Protein AF-A0A4C1ZS77-F1 (afdb_monomer_lite)

Structure (mmCIF, N/CA/C/O backbone):
data_AF-A0A4C1ZS77-F1
#
_entry.id   AF-A0A4C1ZS77-F1
#
loop_
_atom_site.group_PDB
_atom_site.id
_atom_site.type_symbol
_atom_site.label_atom_id
_atom_site.label_alt_id
_atom_site.label_comp_id
_atom_site.label_asym_id
_atom_site.label_entity_id
_atom_site.label_seq_id
_atom_site.pdbx_PDB_ins_code
_atom_site.Cartn_x
_atom_site.Cartn_y
_atom_site.Cartn_z
_atom_site.occupancy
_atom_site.B_iso_or_equiv
_atom_site.auth_seq_id
_atom_site.auth_comp_id
_atom_site.auth_asym_id
_atom_site.auth_atom_id
_atom_site.pdbx_PDB_model_num
ATOM 1 N N . MET A 1 1 ? 61.553 1.610 11.642 1.00 47.56 1 MET A N 1
ATOM 2 C CA . MET A 1 1 ? 60.294 1.201 10.977 1.00 47.56 1 MET A CA 1
ATOM 3 C C . MET A 1 1 ? 59.277 2.327 11.126 1.00 47.56 1 MET A C 1
ATOM 5 O O . MET A 1 1 ? 58.682 2.466 12.184 1.00 47.56 1 MET A O 1
ATOM 9 N N . SER A 1 2 ? 59.139 3.196 10.122 1.00 46.84 2 SER A N 1
ATOM 10 C CA . SER A 1 2 ? 58.203 4.326 10.168 1.00 46.84 2 SER A CA 1
ATOM 11 C C . SER A 1 2 ? 56.782 3.850 9.847 1.00 46.84 2 SER A C 1
ATOM 13 O O . SER A 1 2 ? 56.468 3.426 8.735 1.00 46.84 2 SER A O 1
ATOM 15 N N . GLY A 1 3 ? 55.917 3.878 10.862 1.00 48.28 3 GLY A N 1
ATOM 16 C CA . GLY A 1 3 ? 54.510 3.507 10.760 1.00 48.28 3 GLY A CA 1
ATOM 17 C C . GLY A 1 3 ? 53.743 4.475 9.864 1.00 48.28 3 GLY A C 1
ATOM 18 O O . GLY A 1 3 ? 53.365 5.569 10.276 1.00 48.28 3 GLY A O 1
ATOM 19 N N . ARG A 1 4 ? 53.479 4.058 8.625 1.00 53.50 4 ARG A N 1
ATOM 20 C CA . ARG A 1 4 ? 52.618 4.776 7.682 1.00 53.50 4 ARG A CA 1
ATOM 21 C C . ARG A 1 4 ? 51.152 4.545 8.059 1.00 53.50 4 ARG A C 1
ATOM 23 O O . ARG A 1 4 ? 50.487 3.666 7.517 1.00 53.50 4 ARG A O 1
ATOM 30 N N . GLY A 1 5 ? 50.652 5.336 9.006 1.00 51.44 5 GLY A N 1
ATOM 31 C CA . GLY A 1 5 ? 49.236 5.380 9.365 1.00 51.44 5 GLY A CA 1
ATOM 32 C C . GLY A 1 5 ? 48.389 5.857 8.184 1.00 51.44 5 GLY A C 1
ATOM 33 O O . GLY A 1 5 ? 48.319 7.048 7.889 1.00 51.44 5 GLY A O 1
ATOM 34 N N . LYS A 1 6 ? 47.732 4.925 7.483 1.00 53.56 6 LYS A N 1
ATOM 35 C CA . LYS A 1 6 ? 46.671 5.238 6.517 1.00 53.56 6 LYS A CA 1
ATOM 36 C C . LYS A 1 6 ? 45.476 5.808 7.286 1.00 53.56 6 LYS A C 1
ATOM 38 O O . LYS A 1 6 ? 44.656 5.058 7.808 1.00 53.56 6 LYS A O 1
ATOM 43 N N . GLY A 1 7 ? 45.360 7.134 7.320 1.00 50.94 7 GLY A N 1
ATOM 44 C CA . GLY A 1 7 ? 44.132 7.829 7.699 1.00 50.94 7 GLY A CA 1
ATOM 45 C C . GLY A 1 7 ? 43.007 7.446 6.739 1.00 50.94 7 GLY A C 1
ATOM 46 O O . GLY A 1 7 ? 42.882 7.993 5.643 1.00 50.94 7 GLY A O 1
ATOM 47 N N . GLY A 1 8 ? 42.208 6.450 7.118 1.00 55.12 8 GLY A N 1
ATOM 48 C CA . GLY A 1 8 ? 41.017 6.068 6.377 1.00 55.12 8 GLY A CA 1
ATOM 49 C C . GLY A 1 8 ? 40.005 7.205 6.441 1.00 55.12 8 GLY A C 1
ATOM 50 O O . GLY A 1 8 ? 39.385 7.412 7.480 1.00 55.12 8 GLY A O 1
ATOM 51 N N . LYS A 1 9 ? 39.817 7.937 5.333 1.00 57.03 9 LYS A N 1
ATOM 52 C CA . LYS A 1 9 ? 38.664 8.834 5.164 1.00 57.03 9 LYS A CA 1
ATOM 53 C C . LYS A 1 9 ? 37.409 8.064 5.574 1.00 57.03 9 LYS A C 1
ATOM 55 O O . LYS A 1 9 ? 37.082 7.051 4.948 1.00 57.03 9 LYS A O 1
ATOM 60 N N . VAL A 1 10 ? 36.716 8.537 6.610 1.00 59.62 10 VAL A N 1
ATOM 61 C CA . VAL A 1 10 ? 35.421 7.999 7.031 1.00 59.62 10 VAL A CA 1
ATOM 62 C C . VAL A 1 10 ? 34.466 8.190 5.855 1.00 59.62 10 VAL A C 1
ATOM 64 O O . VAL A 1 10 ? 33.955 9.283 5.622 1.00 59.62 10 VAL A O 1
ATOM 67 N N . LYS A 1 11 ? 34.281 7.144 5.040 1.00 62.16 11 LYS A N 1
ATOM 68 C CA . LYS A 1 11 ? 33.314 7.161 3.941 1.00 62.16 11 LYS A CA 1
ATOM 69 C C . LYS A 1 11 ? 31.944 7.422 4.564 1.00 62.16 11 LYS A C 1
ATOM 71 O O . LYS A 1 11 ? 31.445 6.590 5.322 1.00 62.16 11 LYS A O 1
ATOM 76 N N . GLY A 1 12 ? 31.357 8.581 4.265 1.00 66.12 12 GLY A N 1
ATOM 77 C CA . GLY A 1 12 ? 30.004 8.916 4.701 1.00 66.12 12 GLY A CA 1
ATOM 78 C C . GLY A 1 12 ? 29.042 7.778 4.355 1.00 66.12 12 GLY A C 1
ATOM 79 O O . GLY A 1 12 ? 29.133 7.188 3.274 1.00 66.12 12 GLY A O 1
ATOM 80 N N . LYS A 1 13 ? 28.149 7.423 5.288 1.00 73.38 13 LYS A N 1
ATOM 81 C CA . LYS A 1 13 ? 27.220 6.296 5.115 1.00 73.38 13 LYS A CA 1
ATOM 82 C C . LYS A 1 13 ? 26.439 6.468 3.809 1.00 73.38 13 LYS A C 1
ATOM 84 O O . LYS A 1 13 ? 25.766 7.479 3.607 1.00 73.38 13 LYS A O 1
ATOM 89 N N . ALA A 1 14 ? 26.520 5.474 2.926 1.00 81.88 14 ALA A N 1
ATOM 90 C CA . ALA A 1 14 ? 25.811 5.501 1.655 1.00 81.88 14 ALA A CA 1
ATOM 91 C C . ALA A 1 14 ? 24.297 5.625 1.899 1.00 81.88 14 ALA A C 1
ATOM 93 O O . ALA A 1 14 ? 23.692 4.789 2.573 1.00 81.88 14 ALA A O 1
ATOM 94 N N . LYS A 1 15 ? 23.673 6.673 1.344 1.00 86.69 15 LYS A N 1
ATOM 95 C CA . LYS A 1 15 ? 22.221 6.881 1.455 1.00 86.69 15 LYS A CA 1
ATOM 96 C C . LYS A 1 15 ? 21.479 5.727 0.781 1.00 86.69 15 LYS A C 1
ATOM 98 O O . LYS A 1 15 ? 21.739 5.433 -0.391 1.00 86.69 15 LYS A O 1
ATOM 103 N N . SER A 1 16 ? 20.541 5.111 1.502 1.00 91.56 16 SER A N 1
ATOM 104 C CA . SER A 1 16 ? 19.725 4.006 0.986 1.00 91.56 16 SER A CA 1
ATOM 105 C C . SER A 1 16 ? 18.802 4.463 -0.154 1.00 91.56 16 SER A C 1
ATOM 107 O O . SER A 1 16 ? 18.463 5.643 -0.254 1.00 91.56 16 SER A O 1
ATOM 109 N N . ARG A 1 17 ? 18.354 3.525 -1.003 1.00 92.69 17 ARG A N 1
ATOM 110 C CA . ARG A 1 17 ? 17.405 3.825 -2.094 1.00 92.69 17 ARG A CA 1
ATOM 111 C C . ARG A 1 17 ? 16.079 4.395 -1.570 1.00 92.69 17 ARG A C 1
ATOM 113 O O . ARG A 1 17 ? 15.567 5.334 -2.163 1.00 92.69 17 ARG A O 1
ATOM 120 N N . SER A 1 18 ? 15.583 3.889 -0.438 1.00 94.62 18 SER A N 1
ATOM 121 C CA . SER A 1 18 ? 14.378 4.411 0.223 1.00 94.62 18 SER A CA 1
ATOM 122 C C . SER A 1 18 ? 14.567 5.852 0.693 1.00 94.62 18 SER A C 1
ATOM 124 O O . SER A 1 18 ? 13.757 6.711 0.370 1.00 94.62 18 SER A O 1
ATOM 126 N N . ASN A 1 19 ? 15.685 6.155 1.368 1.00 93.44 19 ASN A N 1
ATOM 127 C CA . ASN A 1 19 ? 15.978 7.519 1.826 1.00 93.44 19 ASN A CA 1
ATOM 128 C C . ASN A 1 19 ? 16.125 8.505 0.658 1.00 93.44 19 ASN A C 1
ATOM 130 O O . ASN A 1 19 ? 15.717 9.654 0.775 1.00 93.44 19 ASN A O 1
ATOM 134 N N . ARG A 1 20 ? 16.696 8.055 -0.466 1.00 92.69 20 ARG A N 1
ATOM 135 C CA . ARG A 1 20 ? 16.803 8.839 -1.704 1.00 92.69 20 ARG A CA 1
ATOM 136 C C . ARG A 1 20 ? 15.438 9.148 -2.322 1.00 92.69 20 ARG A C 1
ATOM 138 O O . ARG A 1 20 ? 15.212 10.276 -2.733 1.00 92.69 20 ARG A O 1
ATOM 145 N N . ALA A 1 21 ? 14.536 8.167 -2.343 1.00 93.88 21 ALA A N 1
ATOM 146 C CA . ALA A 1 21 ? 13.162 8.336 -2.816 1.00 93.88 21 ALA A CA 1
ATOM 147 C C . ALA A 1 21 ? 12.259 9.085 -1.814 1.00 93.88 21 ALA A C 1
ATOM 149 O O . ALA A 1 21 ? 11.186 9.542 -2.183 1.00 93.88 21 ALA A O 1
ATOM 150 N N . GLY A 1 22 ? 12.687 9.238 -0.556 1.00 94.25 22 GLY A N 1
ATOM 151 C CA . GLY A 1 22 ? 11.875 9.833 0.507 1.00 94.25 22 GLY A CA 1
ATOM 152 C C . GLY A 1 22 ? 10.779 8.915 1.049 1.00 94.25 22 GLY A C 1
ATOM 153 O O . GLY A 1 22 ? 9.819 9.423 1.607 1.00 94.25 22 GLY A O 1
ATOM 154 N N . LEU A 1 23 ? 10.934 7.600 0.889 1.00 96.19 23 LEU A N 1
ATOM 155 C CA . LEU A 1 23 ? 9.962 6.591 1.312 1.00 96.19 23 LEU A CA 1
ATOM 156 C C . LEU A 1 23 ? 10.384 5.949 2.635 1.00 96.19 23 LEU A C 1
ATOM 158 O O . LEU A 1 23 ? 11.575 5.683 2.854 1.00 96.19 23 LEU A O 1
ATOM 162 N N . GLN A 1 24 ? 9.414 5.633 3.492 1.00 95.88 24 GLN A N 1
ATOM 163 C CA . GLN A 1 24 ? 9.634 4.781 4.660 1.00 95.88 24 GLN A CA 1
ATOM 164 C C . GLN A 1 24 ? 9.798 3.316 4.253 1.00 95.88 24 GLN A C 1
ATOM 166 O O . GLN A 1 24 ? 10.619 2.597 4.833 1.00 95.88 24 GLN A O 1
ATOM 171 N N . PHE A 1 25 ? 9.049 2.862 3.249 1.00 96.00 25 PHE A N 1
ATOM 172 C CA . PHE A 1 25 ? 9.035 1.477 2.803 1.00 96.00 25 PHE A CA 1
ATOM 173 C C . PHE A 1 25 ? 10.376 1.039 2.179 1.00 96.00 25 PHE A C 1
ATOM 175 O O . PHE A 1 25 ? 11.111 1.826 1.568 1.00 96.00 25 PHE A O 1
ATOM 182 N N . PRO A 1 26 ? 10.753 -0.248 2.320 1.00 96.00 26 PRO A N 1
ATOM 183 C CA . PRO A 1 26 ? 12.076 -0.730 1.936 1.00 96.00 26 PRO A CA 1
ATOM 184 C C . PRO A 1 26 ? 12.182 -1.061 0.437 1.00 96.00 26 PRO A C 1
ATOM 186 O O . PRO A 1 26 ? 12.061 -2.221 0.039 1.00 96.00 26 PRO A O 1
ATOM 189 N N . VAL A 1 27 ? 12.547 -0.076 -0.389 1.00 96.25 27 VAL A N 1
ATOM 190 C CA . VAL A 1 27 ? 12.778 -0.221 -1.842 1.00 96.25 27 VAL A CA 1
ATOM 191 C C . VAL A 1 27 ? 13.766 -1.350 -2.152 1.00 96.25 27 VAL A C 1
ATOM 193 O O . VAL A 1 27 ? 13.547 -2.166 -3.043 1.00 96.25 27 VAL A O 1
ATOM 196 N N . GLY A 1 28 ? 14.866 -1.442 -1.395 1.00 94.38 28 GLY A N 1
ATOM 197 C CA . GLY A 1 28 ? 15.879 -2.483 -1.605 1.00 94.38 28 GLY A CA 1
ATOM 198 C C . GLY A 1 28 ? 15.357 -3.902 -1.352 1.00 94.38 28 GLY A C 1
ATOM 199 O O . GLY A 1 28 ? 15.737 -4.834 -2.060 1.00 94.38 28 GLY A O 1
ATOM 200 N N . ARG A 1 29 ? 14.452 -4.065 -0.377 1.00 94.19 29 ARG A N 1
ATOM 201 C CA . ARG A 1 29 ? 13.805 -5.353 -0.096 1.00 94.19 29 ARG A CA 1
ATOM 202 C C . ARG A 1 29 ? 12.829 -5.710 -1.207 1.00 94.19 29 ARG A C 1
ATOM 204 O O . ARG A 1 29 ? 12.890 -6.824 -1.707 1.00 94.19 29 ARG A O 1
ATOM 211 N N . ILE A 1 30 ? 11.994 -4.758 -1.616 1.00 95.44 30 ILE A N 1
ATOM 212 C CA . ILE A 1 30 ? 11.009 -4.934 -2.690 1.00 95.44 30 ILE A CA 1
ATOM 213 C C . ILE A 1 30 ? 11.703 -5.341 -3.993 1.00 95.44 30 ILE A C 1
ATOM 215 O O . ILE A 1 30 ? 11.322 -6.324 -4.614 1.00 95.44 30 ILE A O 1
ATOM 219 N N . HIS A 1 31 ? 12.813 -4.691 -4.341 1.00 95.75 31 HIS A N 1
ATOM 220 C CA . HIS A 1 31 ? 13.628 -5.081 -5.491 1.00 95.75 31 HIS A CA 1
ATOM 221 C C . HIS A 1 31 ? 14.136 -6.532 -5.415 1.00 95.75 31 HIS A C 1
ATOM 223 O O . HIS A 1 31 ? 14.142 -7.252 -6.411 1.00 95.75 31 HIS A O 1
ATOM 229 N N . ARG A 1 32 ? 14.557 -6.991 -4.229 1.00 94.38 32 ARG A N 1
ATOM 230 C CA . ARG A 1 32 ? 14.961 -8.390 -4.031 1.00 94.38 32 ARG A CA 1
ATOM 231 C C . ARG A 1 32 ? 13.773 -9.346 -4.132 1.00 94.38 32 ARG A C 1
ATOM 233 O O . ARG A 1 32 ? 13.948 -10.430 -4.674 1.00 94.38 32 ARG A O 1
ATOM 240 N N . LEU A 1 33 ? 12.600 -8.963 -3.628 1.00 93.94 33 LEU A N 1
ATOM 241 C CA . LEU A 1 33 ? 11.382 -9.769 -3.734 1.00 93.94 33 LEU A CA 1
ATOM 242 C C . LEU A 1 33 ? 10.927 -9.915 -5.186 1.00 93.94 33 LEU A C 1
ATOM 244 O O . LEU A 1 33 ? 10.599 -11.025 -5.581 1.00 93.94 33 LEU A O 1
ATOM 248 N N . LEU A 1 34 ? 11.013 -8.854 -5.994 1.00 94.50 34 LEU A N 1
ATOM 249 C CA . LEU A 1 34 ? 10.712 -8.919 -7.428 1.00 94.50 34 LEU A CA 1
ATOM 250 C C . LEU A 1 34 ? 11.611 -9.926 -8.162 1.00 94.50 34 LEU A C 1
ATOM 252 O O . LEU A 1 34 ? 11.133 -10.709 -8.975 1.00 94.50 34 LEU A O 1
ATOM 256 N N . ARG A 1 35 ? 12.906 -9.965 -7.826 1.00 93.81 35 ARG A N 1
ATOM 257 C CA . ARG A 1 35 ? 13.830 -10.951 -8.410 1.00 93.81 35 ARG A CA 1
ATOM 258 C C . ARG A 1 35 ? 13.621 -12.360 -7.873 1.00 93.81 35 ARG A C 1
ATOM 260 O O . ARG A 1 35 ? 13.669 -13.319 -8.627 1.00 93.81 35 ARG A O 1
ATOM 267 N N . LYS A 1 36 ? 13.379 -12.496 -6.567 1.00 92.94 36 LYS A N 1
ATOM 268 C CA . LYS A 1 36 ? 13.151 -13.800 -5.933 1.00 92.94 36 LYS A CA 1
ATOM 269 C C . LYS A 1 36 ? 11.840 -14.443 -6.394 1.00 92.94 36 LYS A C 1
ATOM 271 O O . LYS A 1 36 ? 11.781 -15.660 -6.493 1.00 92.94 36 LYS A O 1
ATOM 276 N N . GLY A 1 37 ? 10.808 -13.639 -6.632 1.00 90.50 37 GLY A N 1
ATOM 277 C CA . GLY A 1 37 ? 9.506 -14.101 -7.110 1.00 90.50 37 GLY A CA 1
ATOM 278 C C . GLY A 1 37 ? 9.446 -14.367 -8.612 1.00 90.50 37 GLY A C 1
ATOM 279 O O . GLY A 1 37 ? 8.372 -14.674 -9.102 1.00 90.50 37 GLY A O 1
ATOM 280 N N . ASN A 1 38 ? 10.570 -14.244 -9.331 1.00 92.56 38 ASN A N 1
ATOM 281 C CA . ASN A 1 38 ? 10.669 -14.489 -10.771 1.00 92.56 38 ASN A CA 1
ATOM 282 C C . ASN A 1 38 ? 9.606 -13.750 -11.608 1.00 92.56 38 ASN A C 1
ATOM 284 O O . ASN A 1 38 ? 9.102 -14.276 -12.593 1.00 92.56 38 ASN A O 1
ATOM 288 N N . TYR A 1 39 ? 9.259 -12.522 -11.208 1.00 93.31 39 TYR A N 1
ATOM 289 C CA . TYR A 1 39 ? 8.249 -11.726 -11.911 1.00 93.31 39 TYR A CA 1
ATOM 290 C C . TYR A 1 39 ? 8.755 -11.225 -13.273 1.00 93.31 39 TYR A C 1
ATOM 292 O O . TYR A 1 39 ? 7.962 -10.986 -14.175 1.00 93.31 39 TYR A O 1
ATOM 300 N N . ALA A 1 40 ? 10.068 -11.052 -13.434 1.00 91.56 40 ALA A N 1
ATOM 301 C CA . ALA A 1 40 ? 10.703 -10.789 -14.721 1.00 91.56 40 ALA A CA 1
ATOM 302 C C . ALA A 1 40 ? 12.189 -11.142 -14.686 1.00 91.56 40 ALA A C 1
ATOM 304 O O . ALA A 1 40 ? 12.808 -11.166 -13.620 1.00 91.56 40 ALA A O 1
ATOM 305 N N . GLU A 1 41 ? 12.764 -11.334 -15.873 1.00 91.94 41 GLU A N 1
ATOM 306 C CA . GLU A 1 41 ? 14.195 -11.583 -16.064 1.00 91.94 41 GLU A CA 1
ATOM 307 C C . GLU A 1 41 ? 15.030 -10.394 -15.560 1.00 91.94 41 GLU A C 1
ATOM 309 O O . GLU A 1 41 ? 16.048 -10.552 -14.881 1.00 91.94 41 GLU A O 1
ATOM 314 N N . ARG A 1 42 ? 14.568 -9.173 -15.851 1.00 94.62 42 ARG A N 1
ATOM 315 C CA . ARG A 1 42 ? 15.221 -7.924 -15.457 1.00 94.62 42 ARG A CA 1
ATOM 316 C C . ARG A 1 42 ? 14.246 -6.996 -14.740 1.00 94.62 42 ARG A C 1
ATOM 318 O O . ARG A 1 42 ? 13.060 -6.924 -15.046 1.00 94.62 42 ARG A O 1
ATOM 325 N N . VAL A 1 43 ? 14.770 -6.233 -13.783 1.00 95.94 43 VAL A N 1
ATOM 326 C CA . VAL A 1 43 ? 13.993 -5.255 -13.009 1.00 95.94 43 VAL A CA 1
ATOM 327 C C . VAL A 1 43 ? 14.662 -3.893 -13.140 1.00 95.94 43 VAL A C 1
ATOM 329 O O . VAL A 1 43 ? 15.808 -3.715 -12.725 1.00 95.94 43 VAL A O 1
ATOM 332 N N . GLY A 1 44 ? 13.951 -2.928 -13.722 1.00 94.88 44 GLY A N 1
ATOM 333 C CA . GLY A 1 44 ? 14.412 -1.549 -13.847 1.00 94.88 44 GLY A CA 1
ATOM 334 C C . GLY A 1 44 ? 14.523 -0.858 -12.485 1.00 94.88 44 GLY A C 1
ATOM 335 O O . GLY A 1 44 ? 13.791 -1.176 -11.549 1.00 94.88 44 GLY A O 1
ATOM 336 N N . ALA A 1 45 ? 15.417 0.126 -12.357 1.00 92.38 45 ALA A N 1
ATOM 337 C CA . ALA A 1 45 ? 15.678 0.795 -11.077 1.00 92.38 45 ALA A CA 1
ATOM 338 C C . ALA A 1 45 ? 14.462 1.564 -10.516 1.00 92.38 45 ALA A C 1
ATOM 340 O O . ALA A 1 45 ? 14.311 1.650 -9.297 1.00 92.38 45 ALA A O 1
ATOM 341 N N . GLY A 1 46 ? 13.593 2.083 -11.392 1.00 94.75 46 GLY A N 1
ATOM 342 C CA . GLY A 1 46 ? 12.373 2.805 -11.014 1.00 94.75 46 GLY A CA 1
ATOM 343 C C . GLY A 1 46 ? 11.216 1.904 -10.568 1.00 94.75 46 GLY A C 1
ATOM 344 O O . GLY A 1 46 ? 10.431 2.313 -9.719 1.00 94.75 46 GLY A O 1
ATOM 345 N N . ALA A 1 47 ? 11.135 0.662 -11.058 1.00 96.56 47 ALA A N 1
ATOM 346 C CA . ALA A 1 47 ? 10.055 -0.273 -10.725 1.00 96.56 47 ALA A CA 1
ATOM 347 C C . ALA A 1 47 ? 9.894 -0.538 -9.209 1.00 96.56 47 ALA A C 1
ATOM 349 O O . ALA A 1 47 ? 8.795 -0.348 -8.688 1.00 96.56 47 ALA A O 1
ATOM 350 N N . PRO A 1 48 ? 10.950 -0.903 -8.448 1.00 97.31 48 PRO A N 1
ATOM 351 C CA . PRO A 1 48 ? 10.817 -1.135 -7.010 1.00 97.31 48 PRO A CA 1
ATOM 352 C C . PRO A 1 48 ? 10.570 0.149 -6.210 1.00 97.31 48 PRO A C 1
ATOM 354 O O . PRO A 1 48 ? 10.069 0.065 -5.094 1.00 97.31 48 PRO A O 1
ATOM 357 N N . VAL A 1 49 ? 10.955 1.319 -6.736 1.00 97.50 49 VAL A N 1
ATOM 358 C CA . VAL A 1 49 ? 10.683 2.618 -6.099 1.00 97.50 49 VAL A CA 1
ATOM 359 C C . VAL A 1 49 ? 9.200 2.940 -6.220 1.00 97.50 49 VAL A C 1
ATOM 361 O O . VAL A 1 49 ? 8.564 3.246 -5.217 1.00 97.50 49 VAL A O 1
ATOM 364 N N . TYR A 1 50 ? 8.651 2.794 -7.426 1.00 97.94 50 TYR A N 1
ATOM 365 C CA . TYR A 1 50 ? 7.235 3.016 -7.697 1.00 97.94 50 TYR A CA 1
ATOM 366 C C . TYR A 1 50 ? 6.358 2.071 -6.871 1.00 97.94 50 TYR A C 1
ATOM 368 O O . TYR A 1 50 ? 5.439 2.509 -6.186 1.00 97.94 50 TYR A O 1
ATOM 376 N N . LEU A 1 51 ? 6.696 0.778 -6.857 1.00 97.31 51 LEU A N 1
ATOM 377 C CA . LEU A 1 51 ? 5.953 -0.224 -6.095 1.00 97.31 51 LEU A CA 1
ATOM 378 C C . LEU A 1 51 ? 5.991 0.054 -4.584 1.00 97.31 51 LEU A C 1
ATOM 380 O O . LEU A 1 51 ? 4.975 -0.068 -3.908 1.00 97.31 51 LEU A O 1
ATOM 384 N N . ALA A 1 52 ? 7.142 0.483 -4.055 1.00 97.62 52 ALA A N 1
ATOM 385 C CA . ALA A 1 52 ? 7.261 0.871 -2.651 1.00 97.62 52 ALA A CA 1
ATOM 386 C C . ALA A 1 52 ? 6.381 2.073 -2.295 1.00 97.62 52 ALA A C 1
ATOM 388 O O . ALA A 1 52 ? 5.764 2.058 -1.235 1.00 97.62 52 ALA A O 1
ATOM 389 N N . ALA A 1 53 ? 6.320 3.079 -3.170 1.00 97.88 53 ALA A N 1
ATOM 390 C CA . ALA A 1 53 ? 5.499 4.266 -2.961 1.00 97.88 53 ALA A CA 1
ATOM 391 C C . ALA A 1 53 ? 4.006 3.920 -2.920 1.00 97.88 53 ALA A C 1
ATOM 393 O O . ALA A 1 53 ? 3.309 4.334 -2.002 1.00 97.88 53 ALA A O 1
ATOM 394 N N . VAL A 1 54 ? 3.533 3.088 -3.852 1.00 97.69 54 VAL A N 1
ATOM 395 C CA . VAL A 1 54 ? 2.127 2.654 -3.888 1.00 97.69 54 VAL A CA 1
ATOM 396 C C . VAL A 1 54 ? 1.764 1.823 -2.656 1.00 97.69 54 VAL A C 1
ATOM 398 O O . VAL A 1 54 ? 0.721 2.043 -2.048 1.00 97.69 54 VAL A O 1
ATOM 401 N N . MET A 1 55 ? 2.635 0.896 -2.242 1.00 96.94 55 MET A N 1
ATOM 402 C CA . MET A 1 55 ? 2.419 0.104 -1.024 1.00 96.94 55 MET A CA 1
ATOM 403 C C . MET A 1 55 ? 2.404 0.973 0.243 1.00 96.94 55 MET A C 1
ATOM 405 O O . MET A 1 55 ? 1.643 0.685 1.164 1.00 96.94 55 MET A O 1
ATOM 409 N N . GLU A 1 56 ? 3.248 2.007 0.306 1.00 97.31 56 GLU A N 1
ATOM 410 C CA . GLU A 1 56 ? 3.287 2.966 1.415 1.00 97.31 56 GLU A CA 1
ATOM 411 C C . GLU A 1 56 ? 2.018 3.816 1.464 1.00 97.31 56 GLU A C 1
ATOM 413 O O . GLU A 1 56 ? 1.416 3.918 2.530 1.00 97.31 56 GLU A O 1
ATOM 418 N N . TYR A 1 57 ? 1.582 4.336 0.313 1.00 97.44 57 TYR A N 1
ATOM 419 C CA . TYR A 1 57 ? 0.348 5.106 0.172 1.00 97.44 57 TYR A CA 1
ATOM 420 C C . TYR A 1 57 ? -0.878 4.299 0.621 1.00 97.44 57 TYR A C 1
ATOM 422 O O . TYR A 1 57 ? -1.580 4.707 1.539 1.00 97.44 57 TYR A O 1
ATOM 430 N N . LEU A 1 58 ? -1.081 3.101 0.065 1.00 96.62 58 LEU A N 1
ATOM 431 C CA . LEU A 1 58 ? -2.230 2.259 0.420 1.00 96.62 58 LEU A CA 1
ATOM 432 C C . LEU A 1 58 ? -2.210 1.833 1.893 1.00 96.62 58 LEU A C 1
ATOM 434 O O . LEU A 1 58 ? -3.255 1.717 2.531 1.00 96.62 58 LEU A O 1
ATOM 438 N N . ALA A 1 59 ? -1.024 1.587 2.458 1.00 96.88 59 ALA A N 1
ATOM 439 C CA . ALA A 1 59 ? -0.907 1.303 3.881 1.00 96.88 59 ALA A CA 1
ATOM 440 C C . ALA A 1 59 ? -1.247 2.532 4.738 1.00 96.88 59 ALA A C 1
ATOM 442 O O . ALA A 1 59 ? -1.875 2.363 5.781 1.00 96.88 59 ALA A O 1
ATOM 443 N N . ALA A 1 60 ? -0.835 3.733 4.323 1.00 97.12 60 ALA A N 1
ATOM 444 C CA . ALA A 1 60 ? -1.163 4.978 5.008 1.00 97.12 60 ALA A CA 1
ATOM 445 C C . ALA A 1 60 ? -2.676 5.228 5.006 1.00 97.12 60 ALA A C 1
ATOM 447 O O . ALA A 1 60 ? -3.228 5.427 6.081 1.00 97.12 60 ALA A O 1
ATOM 448 N N . GLU A 1 61 ? -3.337 5.082 3.856 1.00 96.50 61 GLU A N 1
ATOM 449 C CA . GLU A 1 61 ? -4.788 5.257 3.691 1.00 96.50 61 GLU A CA 1
ATOM 450 C C . GLU A 1 61 ? -5.585 4.363 4.660 1.00 96.50 61 GLU A C 1
ATOM 452 O O . GLU A 1 61 ? -6.391 4.821 5.470 1.00 96.50 61 GLU A O 1
ATOM 457 N N . VAL A 1 62 ? -5.275 3.060 4.684 1.00 96.81 62 VAL A N 1
ATOM 458 C CA . VAL A 1 62 ? -5.943 2.112 5.592 1.00 96.81 62 VAL A CA 1
ATOM 459 C C . VAL A 1 62 ? -5.669 2.450 7.064 1.00 96.81 62 VAL A C 1
ATOM 461 O O . VAL A 1 62 ? -6.555 2.308 7.911 1.00 96.81 62 VAL A O 1
ATOM 464 N N . LEU A 1 63 ? -4.445 2.870 7.405 1.00 97.44 63 LEU A N 1
ATOM 465 C CA . LEU A 1 63 ? -4.084 3.241 8.778 1.00 97.44 63 LEU A CA 1
ATOM 466 C C . LEU A 1 63 ? -4.722 4.560 9.217 1.00 97.44 63 LEU A C 1
ATOM 468 O O . LEU A 1 63 ? -5.028 4.702 10.401 1.00 97.44 63 LEU A O 1
ATOM 472 N N . GLU A 1 64 ? -4.920 5.497 8.296 1.00 96.75 64 GLU A N 1
ATOM 473 C CA . GLU A 1 64 ? -5.585 6.767 8.544 1.00 96.75 64 GLU A CA 1
ATOM 474 C C . GLU A 1 64 ? -7.037 6.525 8.953 1.00 96.75 64 GLU A C 1
ATOM 476 O O . GLU A 1 64 ? -7.417 6.856 10.083 1.00 96.75 64 GLU A O 1
ATOM 481 N N . LEU A 1 65 ? -7.792 5.825 8.101 1.00 96.88 65 LEU A N 1
ATOM 482 C CA . LEU A 1 65 ? -9.187 5.465 8.349 1.00 96.88 65 LEU A CA 1
ATOM 483 C C . LEU A 1 65 ? -9.340 4.602 9.609 1.00 96.88 65 LEU A C 1
ATOM 485 O O . LEU A 1 65 ? -10.223 4.832 10.438 1.00 96.88 65 LEU A O 1
ATOM 489 N N . ALA A 1 66 ? -8.454 3.623 9.814 1.00 97.06 66 ALA A N 1
ATOM 490 C CA . ALA A 1 66 ? -8.502 2.770 11.000 1.00 97.06 66 ALA A CA 1
ATOM 491 C C . ALA A 1 66 ? -8.105 3.505 12.289 1.00 97.06 66 ALA A C 1
ATOM 493 O O . ALA A 1 66 ? -8.576 3.141 13.371 1.00 97.06 66 ALA A O 1
ATOM 494 N N . GLY A 1 67 ? -7.238 4.515 12.197 1.00 96.88 67 GLY A N 1
ATOM 495 C CA . GLY A 1 67 ? -6.908 5.405 13.305 1.00 96.88 67 GLY A CA 1
ATOM 496 C C . GLY A 1 67 ? -8.084 6.304 13.673 1.00 96.88 67 GLY A C 1
ATOM 497 O O . GLY A 1 67 ? -8.405 6.414 14.856 1.00 96.88 67 GLY A O 1
ATOM 498 N N . ASN A 1 68 ? -8.799 6.841 12.679 1.00 95.50 68 ASN A N 1
ATOM 499 C CA . ASN A 1 68 ? -10.049 7.583 12.883 1.00 95.50 68 ASN A CA 1
ATOM 500 C C . ASN A 1 68 ? -11.088 6.703 13.587 1.00 95.50 68 ASN A C 1
ATOM 502 O O . ASN A 1 68 ? -11.497 7.015 14.703 1.00 95.50 68 ASN A O 1
ATOM 506 N N . ALA A 1 69 ? -11.344 5.504 13.055 1.00 95.31 69 ALA A N 1
ATOM 507 C CA . ALA A 1 69 ? -12.247 4.538 13.678 1.00 95.31 69 ALA A CA 1
ATOM 508 C C . ALA A 1 69 ? -11.815 4.129 15.102 1.00 95.31 69 ALA A C 1
ATOM 510 O O . ALA A 1 69 ? -12.653 3.778 15.936 1.00 95.31 69 ALA A O 1
ATOM 511 N N . ALA A 1 70 ? -10.514 4.136 15.417 1.00 96.12 70 ALA A N 1
ATOM 512 C CA . ALA A 1 70 ? -10.040 3.886 16.776 1.00 96.12 70 ALA A CA 1
ATOM 513 C C . ALA A 1 70 ? -10.379 5.043 17.725 1.00 96.12 70 ALA A C 1
ATOM 515 O O . ALA A 1 70 ? -10.853 4.792 18.838 1.00 96.12 70 ALA A O 1
ATOM 516 N N . ARG A 1 71 ? -10.170 6.285 17.274 1.00 94.44 71 ARG A N 1
ATOM 517 C CA . ARG A 1 71 ? -10.477 7.507 18.027 1.00 94.44 71 ARG A CA 1
ATOM 518 C C . ARG A 1 71 ? -11.974 7.662 18.271 1.00 94.44 71 ARG A C 1
ATOM 520 O O . ARG A 1 71 ? -12.353 7.927 19.409 1.00 94.44 71 ARG A O 1
ATOM 527 N N . ASP A 1 72 ? -12.806 7.366 17.276 1.00 93.75 72 ASP A N 1
ATOM 528 C CA . ASP A 1 72 ? -14.272 7.399 17.399 1.00 93.75 72 ASP A CA 1
ATOM 529 C C . ASP A 1 72 ? -14.765 6.411 18.466 1.00 93.75 72 ASP A C 1
ATOM 531 O O . ASP A 1 72 ? -15.643 6.702 19.276 1.00 93.75 72 ASP A O 1
ATOM 535 N N . ASN A 1 73 ? -14.106 5.252 18.550 1.00 92.44 73 ASN A N 1
ATOM 536 C CA . ASN A 1 73 ? -14.340 4.251 19.591 1.00 92.44 73 ASN A CA 1
ATOM 537 C C . ASN A 1 73 ? -13.649 4.571 20.932 1.00 92.44 73 ASN A C 1
ATOM 539 O O . ASN A 1 73 ? -13.604 3.704 21.810 1.00 92.44 73 ASN A O 1
ATOM 543 N N . LYS A 1 74 ? -13.087 5.777 21.094 1.00 95.12 74 LYS A N 1
ATOM 544 C CA . LYS A 1 74 ? -12.354 6.250 22.282 1.00 95.12 74 LYS A CA 1
ATOM 545 C C . LYS A 1 74 ? -11.200 5.323 22.686 1.00 95.12 74 LYS A C 1
ATOM 547 O O . LYS A 1 74 ? -10.931 5.109 23.868 1.00 95.12 74 LYS A O 1
ATOM 552 N N . LYS A 1 75 ? -10.515 4.731 21.702 1.00 94.44 75 LYS A N 1
ATOM 553 C CA . LYS A 1 75 ? -9.386 3.812 21.902 1.00 94.44 75 LYS A CA 1
ATOM 554 C C . LYS A 1 75 ? -8.104 4.394 21.324 1.00 94.44 75 LYS A C 1
ATOM 556 O O . LYS A 1 75 ? -8.047 4.789 20.170 1.00 94.44 75 LYS A O 1
ATOM 561 N N . THR A 1 76 ? -7.021 4.294 22.090 1.00 93.12 76 THR A N 1
ATOM 562 C CA . THR A 1 76 ? -5.667 4.702 21.669 1.00 93.12 76 THR A CA 1
ATOM 563 C C . THR A 1 76 ? -4.928 3.626 20.865 1.00 93.12 76 THR A C 1
ATOM 565 O O . THR A 1 76 ? -3.768 3.798 20.494 1.00 93.12 76 THR A O 1
ATOM 568 N N . ARG A 1 77 ? -5.561 2.470 20.612 1.00 96.62 77 ARG A N 1
ATOM 569 C CA . ARG A 1 77 ? -4.943 1.333 19.916 1.00 96.62 77 ARG A CA 1
ATOM 570 C C . ARG A 1 77 ? -5.833 0.770 18.814 1.00 96.62 77 ARG A C 1
ATOM 572 O O . ARG A 1 77 ? -6.960 0.348 19.070 1.00 96.62 77 ARG A O 1
ATOM 579 N N . ILE A 1 78 ? -5.268 0.645 17.615 1.00 97.25 78 ILE A N 1
ATOM 580 C CA . ILE A 1 78 ? -5.894 -0.000 16.460 1.00 97.25 78 ILE A CA 1
ATOM 581 C C . ILE A 1 78 ? -5.975 -1.515 16.689 1.00 97.25 78 ILE A C 1
ATOM 583 O O . ILE A 1 78 ? -4.971 -2.210 16.910 1.00 97.25 78 ILE A O 1
ATOM 587 N N . ILE A 1 79 ? -7.199 -2.033 16.618 1.00 96.44 79 ILE A N 1
ATOM 588 C CA . ILE A 1 79 ? -7.530 -3.461 16.682 1.00 96.44 79 ILE A CA 1
ATOM 589 C C . ILE A 1 79 ? -8.089 -3.930 15.330 1.00 96.44 79 ILE A C 1
ATOM 591 O O . ILE A 1 79 ? -8.534 -3.092 14.547 1.00 96.44 79 ILE A O 1
ATOM 595 N N . PRO A 1 80 ? -8.122 -5.249 15.052 1.00 97.00 80 PRO A N 1
ATOM 596 C CA . PRO A 1 80 ? -8.674 -5.779 13.801 1.00 97.00 80 PRO A CA 1
ATOM 597 C C . PRO A 1 80 ? -10.081 -5.268 13.466 1.00 97.00 80 PRO A C 1
ATOM 599 O O . PRO A 1 80 ? -10.387 -5.031 12.304 1.00 97.00 80 PRO A O 1
ATOM 602 N N . ARG A 1 81 ? -10.913 -5.016 14.486 1.00 95.56 81 ARG A N 1
ATOM 603 C CA . ARG A 1 81 ? -12.233 -4.404 14.307 1.00 95.56 81 ARG A CA 1
ATOM 604 C C . ARG A 1 81 ? -12.170 -3.039 13.620 1.00 95.56 81 ARG A C 1
ATOM 606 O O . ARG A 1 81 ? -12.966 -2.791 12.730 1.00 95.56 81 ARG A O 1
ATOM 613 N N . HIS A 1 82 ? -11.240 -2.170 14.010 1.00 96.50 82 HIS A N 1
ATOM 614 C CA . HIS A 1 82 ? -11.125 -0.838 13.408 1.00 96.50 82 HIS A CA 1
ATOM 615 C C . HIS A 1 82 ? -10.679 -0.929 11.943 1.00 96.50 82 HIS A C 1
ATOM 617 O O . HIS A 1 82 ? -11.196 -0.190 11.119 1.00 96.50 82 HIS A O 1
ATOM 623 N N . LEU A 1 83 ? -9.803 -1.887 11.608 1.00 96.25 83 LEU A N 1
ATOM 624 C CA . LEU A 1 83 ? -9.433 -2.174 10.215 1.00 96.25 83 LEU A CA 1
ATOM 625 C C . LEU A 1 83 ? -10.638 -2.654 9.394 1.00 96.25 83 LEU A C 1
ATOM 627 O O . LEU A 1 83 ? -10.829 -2.203 8.273 1.00 96.25 83 LEU A O 1
ATOM 631 N N . GLN A 1 84 ? -11.472 -3.535 9.957 1.00 94.81 84 GLN A N 1
ATOM 632 C CA . GLN A 1 84 ? -12.693 -3.992 9.288 1.00 94.81 84 GLN A CA 1
ATOM 633 C C . GLN A 1 84 ? -13.675 -2.847 9.040 1.00 94.81 84 GLN A C 1
ATOM 635 O O . GLN A 1 84 ? -14.211 -2.751 7.942 1.00 94.81 84 GLN A O 1
ATOM 640 N N . LEU A 1 85 ? -13.927 -2.011 10.052 1.00 94.50 85 LEU A N 1
ATOM 641 C CA . LEU A 1 85 ? -14.832 -0.869 9.917 1.00 94.50 85 LEU A CA 1
ATOM 642 C C . LEU A 1 85 ? -14.320 0.102 8.845 1.00 94.50 85 LEU A C 1
ATOM 644 O O . LEU A 1 85 ? -15.078 0.457 7.955 1.00 94.50 85 LEU A O 1
ATOM 648 N N . ALA A 1 86 ? -13.032 0.451 8.889 1.00 95.31 86 ALA A N 1
ATOM 649 C CA . ALA A 1 86 ? -12.401 1.341 7.919 1.00 95.31 86 ALA A CA 1
ATOM 650 C C . ALA A 1 86 ? -12.528 0.825 6.478 1.00 95.31 86 ALA A C 1
ATOM 652 O O . ALA A 1 86 ? -13.019 1.534 5.611 1.00 95.31 86 ALA A O 1
ATOM 653 N N . ILE A 1 87 ? -12.147 -0.433 6.235 1.00 94.69 87 ILE A N 1
ATOM 654 C CA . ILE A 1 87 ? -12.122 -1.005 4.881 1.00 94.69 87 ILE A CA 1
ATOM 655 C C . ILE A 1 87 ? -13.527 -1.204 4.313 1.00 94.69 87 ILE A C 1
ATOM 657 O O . ILE A 1 87 ? -13.715 -1.064 3.114 1.00 94.69 87 ILE A O 1
ATOM 661 N N . ARG A 1 88 ? -14.508 -1.589 5.139 1.00 94.19 88 ARG A N 1
ATOM 662 C CA . ARG A 1 88 ? -15.864 -1.887 4.650 1.00 94.19 88 ARG A CA 1
ATOM 663 C C . ARG A 1 88 ? -16.756 -0.654 4.530 1.00 94.19 88 ARG A C 1
ATOM 665 O O . ARG A 1 88 ? -17.718 -0.720 3.775 1.00 94.19 88 ARG A O 1
ATOM 672 N N . ASN A 1 89 ? -16.460 0.415 5.269 1.00 93.44 89 ASN A N 1
ATOM 673 C CA . ASN A 1 89 ? -17.167 1.690 5.137 1.00 93.44 89 ASN A CA 1
ATOM 674 C C . ASN A 1 89 ? -16.645 2.527 3.963 1.00 93.44 89 ASN A C 1
ATOM 676 O O . ASN A 1 89 ? -17.380 3.372 3.467 1.00 93.44 89 ASN A O 1
ATOM 680 N N . ASP A 1 90 ? -15.405 2.304 3.528 1.00 95.06 90 ASP A N 1
ATOM 681 C CA . ASP A 1 90 ? -14.839 2.969 2.360 1.00 95.06 90 ASP A CA 1
ATOM 682 C C . ASP A 1 90 ? -15.180 2.211 1.068 1.00 95.06 90 ASP A C 1
ATOM 684 O O . ASP A 1 90 ? -14.930 1.008 0.946 1.00 95.06 90 ASP A O 1
ATOM 688 N N . GLU A 1 91 ? -15.768 2.900 0.091 1.00 92.94 91 GLU A N 1
ATOM 689 C CA . GLU A 1 91 ? -16.235 2.261 -1.141 1.00 92.94 91 GLU A CA 1
ATOM 690 C C . GLU A 1 91 ? -15.091 1.720 -2.004 1.00 92.94 91 GLU A C 1
ATOM 692 O O . GLU A 1 91 ? -15.220 0.651 -2.610 1.00 92.94 91 GLU A O 1
ATOM 697 N N . GLU A 1 92 ? -13.976 2.446 -2.083 1.00 93.62 92 GLU A N 1
ATOM 698 C CA . GLU A 1 92 ? -12.859 2.122 -2.970 1.00 93.62 92 GLU A CA 1
ATOM 699 C C . GLU A 1 92 ? -12.039 0.950 -2.407 1.00 93.62 92 GLU A C 1
ATOM 701 O O . GLU A 1 92 ? -11.745 -0.018 -3.120 1.00 93.62 92 GLU A O 1
ATOM 706 N N . LEU A 1 93 ? -11.761 0.964 -1.102 1.00 93.00 93 LEU A N 1
ATOM 707 C CA . LEU A 1 93 ? -11.103 -0.124 -0.382 1.00 93.00 93 LEU A CA 1
ATOM 708 C C . LEU A 1 93 ? -11.987 -1.370 -0.292 1.00 93.00 93 LEU A C 1
ATOM 710 O O . LEU A 1 93 ? -11.470 -2.482 -0.429 1.00 93.00 93 LEU A O 1
ATOM 714 N N . ASN A 1 94 ? -13.305 -1.226 -0.115 1.00 93.69 94 ASN A N 1
ATOM 715 C CA . ASN A 1 94 ? -14.213 -2.374 -0.112 1.00 93.69 94 ASN A CA 1
ATOM 716 C C . ASN A 1 94 ? -14.283 -3.042 -1.494 1.00 93.69 94 ASN A C 1
ATOM 718 O O . ASN A 1 94 ? -14.319 -4.270 -1.566 1.00 93.69 94 ASN A O 1
ATOM 722 N N . LYS A 1 95 ? -14.236 -2.271 -2.591 1.00 93.25 95 LYS A N 1
ATOM 723 C CA . LYS A 1 95 ? -14.137 -2.820 -3.958 1.00 93.25 95 LYS A CA 1
ATOM 724 C C . LYS A 1 95 ? -12.819 -3.575 -4.155 1.00 93.25 95 LYS A C 1
ATOM 726 O O . LYS A 1 95 ? -12.837 -4.732 -4.579 1.00 93.25 95 LYS A O 1
ATOM 731 N N . LEU A 1 96 ? -11.695 -2.965 -3.769 1.00 91.38 96 LEU A N 1
ATOM 732 C CA . LEU A 1 96 ? -10.355 -3.560 -3.871 1.00 91.38 96 LEU A CA 1
ATOM 733 C C . LEU A 1 96 ? -10.207 -4.860 -3.051 1.00 91.38 96 LEU A C 1
ATOM 735 O O . LEU A 1 96 ? -9.487 -5.787 -3.441 1.00 91.38 96 LEU A O 1
ATOM 739 N N . LEU A 1 97 ? -10.889 -4.932 -1.905 1.00 91.62 97 LEU A N 1
ATOM 740 C CA . LEU A 1 97 ? -10.785 -6.015 -0.924 1.00 91.62 97 LEU A CA 1
ATOM 741 C C . LEU A 1 97 ? -12.076 -6.834 -0.777 1.00 91.62 97 LEU A C 1
ATOM 743 O O . LEU A 1 97 ? -12.272 -7.500 0.241 1.00 91.62 97 LEU A O 1
ATOM 747 N N . SER A 1 98 ? -12.934 -6.840 -1.798 1.00 88.75 98 SER A N 1
ATOM 748 C CA . SER A 1 98 ? -14.248 -7.500 -1.770 1.00 88.75 98 SER A CA 1
ATOM 749 C C . SER A 1 98 ? -14.174 -8.981 -1.363 1.00 88.75 98 SER A C 1
ATOM 751 O O . SER A 1 98 ? -14.934 -9.420 -0.498 1.00 88.75 98 SER A O 1
ATOM 753 N N . GLY A 1 99 ? -13.195 -9.722 -1.894 1.00 86.75 99 GLY A N 1
ATOM 754 C CA . GLY A 1 99 ? -12.937 -11.133 -1.571 1.00 86.75 99 GLY A CA 1
ATOM 755 C C . GLY A 1 99 ? -12.045 -11.389 -0.348 1.00 86.75 99 GLY A C 1
ATOM 756 O O . GLY A 1 99 ? -11.726 -12.540 -0.051 1.00 86.75 99 GLY A O 1
ATOM 757 N N . VAL A 1 100 ? -11.598 -10.352 0.367 1.00 90.75 100 VAL A N 1
ATOM 758 C CA . VAL A 1 100 ? -10.640 -10.505 1.473 1.00 90.75 100 VAL A CA 1
ATOM 759 C C . VAL A 1 100 ? -11.364 -10.659 2.811 1.00 90.75 100 VAL A C 1
ATOM 761 O O . VAL A 1 100 ? -12.182 -9.830 3.220 1.00 90.75 100 VAL A O 1
ATOM 764 N N . THR A 1 101 ? -11.012 -11.724 3.537 1.00 90.81 101 THR A N 1
ATOM 765 C CA . THR A 1 101 ? -11.514 -11.986 4.893 1.00 90.81 101 THR A CA 1
ATOM 766 C C . THR A 1 101 ? -10.536 -11.457 5.938 1.00 90.81 101 THR A C 1
ATOM 768 O O . THR A 1 101 ? -9.384 -11.886 6.004 1.00 90.81 101 THR A O 1
ATOM 771 N N . ILE A 1 102 ? -10.998 -10.551 6.803 1.00 91.56 102 ILE A N 1
ATOM 772 C CA . ILE A 1 102 ? -10.176 -9.981 7.876 1.00 91.56 102 ILE A CA 1
ATOM 773 C C . ILE A 1 102 ? -10.382 -10.781 9.161 1.00 91.56 102 ILE A C 1
ATOM 775 O O . ILE A 1 102 ? -11.443 -10.757 9.792 1.00 91.56 102 ILE A O 1
ATOM 779 N N . ALA A 1 103 ? -9.329 -11.471 9.591 1.00 89.75 103 ALA A N 1
ATOM 780 C CA . ALA A 1 103 ? -9.354 -12.245 10.824 1.00 89.75 103 ALA A CA 1
ATOM 781 C C . ALA A 1 103 ? -9.678 -11.355 12.039 1.00 89.75 103 ALA A C 1
ATOM 783 O O . ALA A 1 103 ? -9.029 -10.338 12.274 1.00 89.75 103 ALA A O 1
ATOM 784 N N . GLN A 1 104 ? -10.654 -11.767 12.854 1.00 89.94 104 GLN A N 1
ATOM 785 C CA . GLN A 1 104 ? -11.069 -11.063 14.082 1.00 89.94 104 GLN A CA 1
ATOM 786 C C . GLN A 1 104 ? -11.611 -9.634 13.857 1.00 89.94 104 GLN A C 1
ATOM 788 O O . GLN A 1 104 ? -11.691 -8.852 14.805 1.00 89.94 104 GLN A O 1
ATOM 793 N N . GLY A 1 105 ? -12.002 -9.291 12.624 1.00 88.56 105 GLY A N 1
ATOM 794 C CA . GLY A 1 105 ? -12.602 -7.999 12.279 1.00 88.56 105 GLY A CA 1
ATOM 795 C C . GLY A 1 105 ? -14.083 -7.857 12.658 1.00 88.56 105 GLY A C 1
ATOM 796 O O . GLY A 1 105 ? -14.570 -6.741 12.844 1.00 88.56 105 GLY A O 1
ATOM 797 N N . GLY A 1 106 ? -14.805 -8.970 12.817 1.00 91.06 106 GLY A N 1
ATOM 798 C CA . GLY A 1 106 ? -16.268 -8.973 12.959 1.00 91.06 106 GLY A CA 1
ATOM 799 C C . GLY A 1 106 ? -16.979 -8.505 11.679 1.00 91.06 106 GLY A C 1
ATOM 800 O O . GLY A 1 106 ? -16.361 -8.419 10.623 1.00 91.06 106 GLY A O 1
ATOM 801 N N . VAL A 1 107 ? -18.267 -8.164 11.773 1.00 89.25 107 VAL A N 1
ATOM 802 C CA . VAL A 1 107 ? -19.099 -7.697 10.637 1.00 89.25 107 VAL A CA 1
ATOM 803 C C . VAL A 1 107 ? -19.590 -6.269 10.848 1.00 89.25 107 VAL A C 1
ATOM 805 O O . VAL A 1 107 ? -19.695 -5.845 11.999 1.00 89.25 107 VAL A O 1
ATOM 808 N N . LEU A 1 108 ? -19.853 -5.502 9.789 1.00 87.19 108 LEU A N 1
ATOM 809 C CA . LEU A 1 108 ? -20.420 -4.159 9.953 1.00 87.19 108 LEU A CA 1
ATOM 810 C C . LEU A 1 108 ? -21.756 -4.229 10.713 1.00 87.19 108 LEU A C 1
ATOM 812 O O . LEU A 1 108 ? -22.515 -5.177 10.497 1.00 87.19 108 LEU A O 1
ATOM 816 N N . PRO A 1 109 ? -22.045 -3.274 11.614 1.00 85.25 109 PRO A N 1
ATOM 817 C CA . PRO A 1 109 ? -23.364 -3.182 12.222 1.00 85.25 109 PRO A CA 1
ATOM 818 C C . PRO A 1 109 ? -24.404 -2.937 11.124 1.00 85.25 109 PRO A C 1
ATOM 820 O O . PRO A 1 109 ? -24.384 -1.897 10.477 1.00 85.25 109 PRO A O 1
ATOM 823 N N . ASN A 1 110 ? -25.288 -3.904 10.903 1.00 87.12 110 ASN A N 1
ATOM 824 C CA . ASN A 1 110 ? -26.436 -3.769 10.020 1.00 87.12 110 ASN A CA 1
ATOM 825 C C . ASN A 1 110 ? -27.588 -4.578 10.618 1.00 87.12 110 ASN A C 1
ATOM 827 O O . ASN A 1 110 ? -27.414 -5.758 10.925 1.00 87.12 110 ASN A O 1
ATOM 831 N N . ILE A 1 111 ? -28.743 -3.946 10.809 1.00 86.31 111 ILE A N 1
ATOM 832 C CA . ILE A 1 111 ? -29.952 -4.605 11.306 1.00 86.31 111 ILE A CA 1
ATOM 833 C C . ILE A 1 111 ? -30.968 -4.551 10.174 1.00 86.31 111 ILE A C 1
ATOM 835 O O . ILE A 1 111 ? -31.372 -3.470 9.756 1.00 86.31 111 ILE A O 1
ATOM 839 N N . GLN A 1 112 ? -31.373 -5.720 9.674 1.00 85.56 112 GLN A N 1
ATOM 840 C CA . GLN A 1 112 ? -32.431 -5.805 8.672 1.00 85.56 112 GLN A CA 1
ATOM 841 C C . GLN A 1 112 ? -33.719 -5.212 9.246 1.00 85.56 112 GLN A C 1
ATOM 843 O O . GLN A 1 112 ? -34.084 -5.529 10.378 1.00 85.56 112 GLN A O 1
ATOM 848 N N . ALA A 1 113 ? -34.430 -4.397 8.465 1.00 84.38 113 ALA A N 1
ATOM 849 C CA . ALA A 1 113 ? -35.647 -3.718 8.920 1.00 84.38 113 ALA A CA 1
ATOM 850 C C . ALA A 1 113 ? -36.722 -4.691 9.443 1.00 84.38 113 ALA A C 1
ATOM 852 O O . ALA A 1 113 ? -37.511 -4.335 10.309 1.00 84.38 113 ALA A O 1
ATOM 853 N N . VAL A 1 114 ? -36.700 -5.942 8.973 1.00 87.75 114 VAL A N 1
ATOM 854 C CA . VAL A 1 114 ? -37.573 -7.037 9.426 1.00 87.75 114 VAL A CA 1
ATOM 855 C C . VAL A 1 114 ? -37.343 -7.409 10.897 1.00 87.75 114 VAL A C 1
ATOM 857 O O . VAL A 1 114 ? -38.275 -7.821 11.579 1.00 87.75 114 VAL A O 1
ATOM 860 N N . LEU A 1 115 ? -36.107 -7.268 11.385 1.00 84.81 115 LEU A N 1
ATOM 861 C CA . LEU A 1 115 ? -35.725 -7.556 12.770 1.00 84.81 115 LEU A CA 1
ATOM 862 C C . LEU A 1 115 ? -35.949 -6.362 13.699 1.00 84.81 115 LEU A C 1
ATOM 864 O O . LEU A 1 115 ? -35.855 -6.512 14.918 1.00 84.81 115 LEU A O 1
ATOM 868 N N . LEU A 1 116 ? -36.214 -5.176 13.143 1.00 84.75 116 LEU A N 1
ATOM 869 C CA . LEU A 1 116 ? -36.625 -4.046 13.957 1.00 84.75 116 LEU A CA 1
ATOM 870 C C . LEU A 1 116 ? -38.045 -4.323 14.462 1.00 84.75 116 LEU A C 1
ATOM 872 O O . LEU A 1 116 ? -38.907 -4.723 13.676 1.00 84.75 116 LEU A O 1
ATOM 876 N N . PRO A 1 117 ? -38.315 -4.120 15.761 1.00 83.44 117 PRO A N 1
ATOM 877 C CA . PRO A 1 117 ? -39.664 -4.265 16.278 1.00 83.44 117 PRO A CA 1
ATOM 878 C C . PRO A 1 117 ? -40.594 -3.342 15.484 1.00 83.44 117 PRO A C 1
ATOM 880 O O . PRO A 1 117 ? -40.348 -2.136 15.381 1.00 83.44 117 PRO A O 1
ATOM 883 N N . LYS A 1 118 ? -41.654 -3.914 14.897 1.00 74.12 118 LYS A N 1
ATOM 884 C CA . LYS A 1 118 ? -42.729 -3.129 14.279 1.00 74.12 118 LYS A CA 1
ATOM 885 C C . LYS A 1 118 ? -43.241 -2.177 15.358 1.00 74.12 118 LYS A C 1
ATOM 887 O O . LYS A 1 118 ? -43.538 -2.629 16.460 1.00 74.12 118 LYS A O 1
ATOM 892 N N . LYS A 1 119 ? -43.267 -0.869 15.081 1.00 59.47 119 LYS A N 1
ATOM 893 C CA . LYS A 1 119 ? -43.738 0.148 16.033 1.00 59.47 119 LYS A CA 1
ATOM 894 C C . LYS A 1 119 ? -45.178 -0.173 16.460 1.00 59.47 119 LYS A C 1
ATOM 896 O O . LYS A 1 119 ? -46.121 0.219 15.789 1.00 59.47 119 LYS A O 1
ATOM 901 N N . THR A 1 120 ? -45.330 -0.855 17.586 1.00 55.50 120 THR A N 1
ATOM 902 C CA . THR A 1 120 ? -46.506 -0.792 18.455 1.00 55.50 120 THR A CA 1
ATOM 903 C C . THR A 1 120 ? -46.094 -0.053 19.720 1.00 55.50 120 THR A C 1
ATOM 905 O O . THR A 1 120 ? -44.986 -0.233 20.230 1.00 55.50 120 THR A O 1
ATOM 908 N N . GLU A 1 121 ? -46.955 0.857 20.162 1.00 51.88 121 GLU A N 1
ATOM 909 C CA . GLU A 1 121 ? -46.672 1.835 21.205 1.00 51.88 121 GLU A CA 1
ATOM 910 C C . GLU A 1 121 ? -46.302 1.192 22.558 1.00 51.88 121 GLU A C 1
ATOM 912 O O . GLU A 1 121 ? -46.921 0.237 23.013 1.00 51.88 121 GLU A O 1
ATOM 917 N N . LYS A 1 122 ? -45.241 1.754 23.156 1.00 47.66 122 LYS A N 1
ATOM 918 C CA . LYS A 1 122 ? -44.725 1.696 24.541 1.00 47.66 122 LYS A CA 1
ATOM 919 C C . LYS A 1 122 ? -45.204 0.577 25.491 1.00 47.66 122 LYS A C 1
ATOM 921 O O . LYS A 1 122 ? -46.357 0.545 25.903 1.00 47.66 122 LYS A O 1
ATOM 926 N N . LYS A 1 123 ? -44.227 -0.063 26.152 1.00 38.50 123 LYS A N 1
ATOM 927 C CA . LYS A 1 123 ? -44.173 -0.090 27.630 1.00 38.50 123 LYS A CA 1
ATOM 928 C C . LYS A 1 123 ? -42.744 -0.238 28.158 1.00 38.50 123 LYS A C 1
ATOM 930 O O . LYS A 1 123 ? -41.901 -0.896 27.559 1.00 38.50 123 LYS A O 1
ATOM 935 N N . ALA A 1 124 ? -42.497 0.473 29.252 1.00 42.81 124 ALA A N 1
ATOM 936 C CA . ALA A 1 124 ? -41.218 0.646 29.919 1.00 42.81 124 ALA A CA 1
ATOM 937 C C . ALA A 1 124 ? -40.863 -0.509 30.875 1.00 42.81 124 ALA A C 1
ATOM 939 O O . ALA A 1 124 ? -41.734 -1.265 31.297 1.00 42.81 124 ALA A O 1
ATOM 940 N N . LEU A 1 125 ? -39.594 -0.465 31.305 1.00 46.41 125 LEU A N 1
ATOM 941 C CA . LEU A 1 125 ? -38.999 -1.047 32.515 1.00 46.41 125 LEU A CA 1
ATOM 942 C C . LEU A 1 125 ? -38.626 -2.543 32.471 1.00 46.41 125 LEU A C 1
ATOM 944 O O . LEU A 1 125 ? -39.476 -3.412 32.342 1.00 46.41 125 LEU A O 1
ATOM 948 N N . VAL A 1 126 ? -37.338 -2.845 32.679 1.00 40.16 126 VAL A N 1
ATOM 949 C CA . VAL A 1 126 ? -36.819 -3.338 33.972 1.00 40.16 126 VAL A CA 1
ATOM 950 C C . VAL A 1 126 ? -35.284 -3.366 33.925 1.00 40.16 126 VAL A C 1
ATOM 952 O O . VAL A 1 126 ? -34.651 -4.094 33.163 1.00 40.16 126 VAL A O 1
ATOM 955 N N . GLU A 1 127 ? -34.704 -2.546 34.797 1.00 43.88 127 GLU A N 1
ATOM 956 C CA . GLU A 1 127 ? -33.334 -2.603 35.300 1.00 43.88 127 GLU A CA 1
ATOM 957 C C . GLU A 1 127 ? -33.014 -4.007 35.847 1.00 43.88 127 GLU A C 1
ATOM 959 O O . GLU A 1 127 ? -33.683 -4.496 36.760 1.00 43.88 127 GLU A O 1
ATOM 964 N N . ARG A 1 128 ? -31.932 -4.635 35.373 1.00 42.59 128 ARG A N 1
ATOM 965 C CA . ARG A 1 128 ? -31.251 -5.700 36.122 1.00 42.59 128 ARG A CA 1
ATOM 966 C C . ARG A 1 128 ? -29.743 -5.487 36.118 1.00 42.59 128 ARG A C 1
ATOM 968 O O . ARG A 1 128 ? -29.012 -5.964 35.255 1.00 42.59 128 ARG A O 1
ATOM 975 N N . ARG A 1 129 ? -29.274 -4.850 37.191 1.00 43.16 129 ARG A N 1
ATOM 976 C CA . ARG A 1 129 ? -27.937 -5.059 37.754 1.00 43.16 129 ARG A CA 1
ATOM 977 C C . ARG A 1 129 ? -27.648 -6.558 37.887 1.00 43.16 129 ARG A C 1
ATOM 979 O O . ARG A 1 129 ? -28.415 -7.253 38.551 1.00 43.16 129 ARG A O 1
ATOM 986 N N . ARG A 1 130 ? -26.490 -7.022 37.394 1.00 40.09 130 ARG A N 1
ATOM 987 C CA . ARG A 1 130 ? -25.691 -8.089 38.036 1.00 40.09 130 ARG A CA 1
ATOM 988 C C . ARG A 1 130 ? -24.235 -8.127 37.533 1.00 40.09 130 ARG A C 1
ATOM 990 O O . ARG A 1 130 ? -23.938 -8.521 36.416 1.00 40.09 130 ARG A O 1
ATOM 997 N N . ARG A 1 131 ? -23.367 -7.664 38.439 1.00 36.28 131 ARG A N 1
ATOM 998 C CA . ARG A 1 131 ? -21.959 -7.994 38.740 1.00 36.28 131 ARG A CA 1
ATOM 999 C C . ARG A 1 131 ? -21.219 -8.993 37.822 1.00 36.28 131 ARG A C 1
ATOM 1001 O O . ARG A 1 131 ? -21.583 -10.158 37.738 1.00 36.28 131 ARG A O 1
ATOM 1008 N N . SER A 1 132 ? -20.051 -8.572 37.335 1.00 36.00 132 SER A N 1
ATOM 1009 C CA . SER A 1 132 ? -18.823 -9.393 37.245 1.00 36.00 132 SER A CA 1
ATOM 1010 C C . SER A 1 132 ? -18.222 -9.571 38.658 1.00 36.00 132 SER A C 1
ATOM 1012 O O . SER A 1 132 ? -18.360 -8.623 39.435 1.00 36.00 132 SER A O 1
ATOM 1014 N N . PRO A 1 133 ? -17.550 -10.689 39.031 1.00 46.22 133 PRO A N 1
ATOM 1015 C CA . PRO A 1 133 ? -16.392 -11.224 38.295 1.00 46.22 133 PRO A CA 1
ATOM 1016 C C . PRO A 1 133 ? -16.227 -12.762 38.295 1.00 46.22 133 PRO A C 1
ATOM 1018 O O . PRO A 1 133 ? -16.566 -13.436 39.259 1.00 46.22 133 PRO A O 1
ATOM 1021 N N . VAL A 1 134 ? -15.542 -13.308 37.282 1.00 40.09 134 VAL A N 1
ATOM 1022 C CA . VAL A 1 134 ? -14.760 -14.547 37.454 1.00 40.09 134 VAL A CA 1
ATOM 1023 C C . VAL A 1 134 ? -13.422 -14.406 36.725 1.00 40.09 134 VAL A C 1
ATOM 1025 O O . VAL A 1 134 ? -13.356 -14.319 35.500 1.00 40.09 134 VAL A O 1
ATOM 1028 N N . ARG A 1 135 ? -12.334 -14.390 37.505 1.00 43.97 135 ARG A N 1
ATOM 1029 C CA . ARG A 1 135 ? -10.979 -14.709 37.042 1.00 43.97 135 ARG A CA 1
ATOM 1030 C C . ARG A 1 135 ? -10.931 -16.207 36.750 1.00 43.97 135 ARG A C 1
ATOM 1032 O O . ARG A 1 135 ? -11.007 -16.992 37.687 1.00 43.97 135 ARG A O 1
ATOM 1039 N N . LEU A 1 136 ? -10.683 -16.602 35.504 1.00 36.16 136 LEU A N 1
ATOM 1040 C CA . LEU A 1 136 ? -10.049 -17.894 35.243 1.00 36.16 136 LEU A CA 1
ATOM 1041 C C . LEU A 1 136 ? -8.562 -17.677 34.960 1.00 36.16 136 LEU A C 1
ATOM 1043 O O . LEU A 1 136 ? -8.162 -17.215 33.892 1.00 36.16 136 LEU A O 1
ATOM 1047 N N . ARG A 1 137 ? -7.740 -18.049 35.947 1.00 36.88 137 ARG A N 1
ATOM 1048 C CA . ARG A 1 137 ? -6.361 -18.480 35.717 1.00 36.88 137 ARG A CA 1
ATOM 1049 C C . ARG A 1 137 ? -6.419 -19.729 34.840 1.00 36.88 137 ARG A C 1
ATOM 1051 O O . ARG A 1 137 ? -7.065 -20.704 35.209 1.00 36.88 137 ARG A O 1
ATOM 1058 N N . ARG A 1 138 ? -5.694 -19.729 33.726 1.00 36.25 138 ARG A N 1
ATOM 1059 C CA . ARG A 1 138 ? -5.238 -20.970 33.102 1.00 36.25 138 ARG A CA 1
ATOM 1060 C C . ARG A 1 138 ? -3.723 -20.931 33.026 1.00 36.25 138 ARG A C 1
ATOM 1062 O O . ARG A 1 138 ? -3.137 -20.074 32.372 1.00 36.25 138 ARG A O 1
ATOM 1069 N N . THR A 1 139 ? -3.134 -21.827 33.801 1.00 33.44 139 THR A N 1
ATOM 1070 C CA . THR A 1 139 ? -1.735 -22.223 33.777 1.00 33.44 139 THR A CA 1
ATOM 1071 C C . THR A 1 139 ? -1.410 -22.832 32.414 1.00 33.44 139 THR A C 1
ATOM 1073 O O . THR A 1 139 ? -2.178 -23.611 31.853 1.00 33.44 139 THR A O 1
ATOM 1076 N N . SER A 1 140 ? -0.276 -22.422 31.859 1.00 33.94 140 SER A N 1
ATOM 1077 C CA . SER A 1 140 ? 0.266 -22.926 30.601 1.00 33.94 140 SER A CA 1
ATOM 1078 C C . SER A 1 140 ? 0.802 -24.351 30.788 1.00 33.94 140 SER A C 1
ATOM 1080 O O . SER A 1 140 ? 1.617 -24.547 31.692 1.00 33.94 140 SER A O 1
ATOM 1082 N N . PRO A 1 141 ? 0.468 -25.332 29.931 1.00 40.72 141 PRO A N 1
ATOM 1083 C CA . PRO A 1 141 ? 1.268 -26.538 29.829 1.00 40.72 141 PRO A CA 1
ATOM 1084 C C . PRO A 1 141 ? 2.552 -26.220 29.058 1.00 40.72 141 PRO A C 1
ATOM 1086 O O . PRO A 1 141 ? 2.543 -25.810 27.895 1.00 40.72 141 PRO A O 1
ATOM 1089 N N . ASN A 1 142 ? 3.666 -26.384 29.760 1.00 43.88 142 ASN A N 1
ATOM 1090 C CA . ASN A 1 142 ? 5.015 -26.347 29.231 1.00 43.88 142 ASN A CA 1
ATOM 1091 C C . ASN A 1 142 ? 5.220 -27.601 28.365 1.00 43.88 142 ASN A C 1
ATOM 1093 O O . ASN A 1 142 ? 5.261 -28.712 28.883 1.00 43.88 142 ASN A O 1
ATOM 1097 N N . LEU A 1 143 ? 5.313 -27.431 27.047 1.00 41.44 143 LEU A N 1
ATOM 1098 C CA . LEU A 1 143 ? 5.749 -28.480 26.128 1.00 41.44 143 LEU A CA 1
ATOM 1099 C C . LEU A 1 143 ? 7.059 -28.027 25.490 1.00 41.44 143 LEU A C 1
ATOM 1101 O O . LEU A 1 143 ? 7.096 -27.203 24.572 1.00 41.44 143 LEU A O 1
ATOM 1105 N N . THR A 1 144 ? 8.147 -28.584 26.004 1.00 48.50 144 THR A N 1
ATOM 1106 C CA . THR A 1 144 ? 9.514 -28.464 25.505 1.00 48.50 144 THR A CA 1
ATOM 1107 C C . THR A 1 144 ? 9.643 -29.148 24.140 1.00 48.50 144 THR A C 1
ATOM 1109 O O . THR A 1 144 ? 10.189 -30.236 23.997 1.00 48.50 144 THR A O 1
ATOM 1112 N N . ARG A 1 145 ? 9.162 -28.499 23.074 1.00 44.62 145 ARG A N 1
ATOM 1113 C CA . ARG A 1 145 ? 9.496 -28.909 21.700 1.00 44.62 145 ARG A CA 1
ATOM 1114 C C . ARG A 1 145 ? 10.756 -28.182 21.248 1.00 44.62 145 ARG A C 1
ATOM 1116 O O . ARG A 1 145 ? 10.779 -26.955 21.142 1.00 44.62 145 ARG A O 1
ATOM 1123 N N . LYS A 1 146 ? 11.802 -28.971 20.968 1.00 45.69 146 LYS A N 1
ATOM 1124 C CA . LYS A 1 146 ? 13.059 -28.555 20.325 1.00 45.69 146 LYS A CA 1
ATOM 1125 C C . LYS A 1 146 ? 12.767 -27.537 19.215 1.00 45.69 146 LYS A C 1
ATOM 1127 O O . LYS A 1 146 ? 12.127 -27.856 18.211 1.00 45.69 146 LYS A O 1
ATOM 1132 N N . LYS A 1 147 ? 13.222 -26.296 19.415 1.00 45.16 147 LYS A N 1
ATOM 1133 C CA . LYS A 1 147 ? 13.051 -25.187 18.470 1.00 45.16 147 LYS A CA 1
ATOM 1134 C C . LYS A 1 147 ? 13.807 -25.503 17.178 1.00 45.16 147 LYS A C 1
ATOM 1136 O O . LYS A 1 147 ? 15.002 -25.240 17.075 1.00 45.16 147 LYS A O 1
ATOM 1141 N N . LYS A 1 148 ? 13.106 -25.999 16.153 1.00 49.56 148 LYS A N 1
ATOM 1142 C CA . LYS A 1 148 ? 13.566 -25.826 14.769 1.00 49.56 148 LYS A CA 1
ATOM 1143 C C . LYS A 1 148 ? 13.704 -24.320 14.537 1.00 49.56 148 LYS A C 1
ATOM 1145 O O . LYS A 1 148 ? 12.758 -23.568 14.769 1.00 49.56 148 LYS A O 1
ATOM 1150 N N . LYS A 1 149 ? 14.892 -23.873 14.124 1.00 45.34 149 LYS A N 1
ATOM 1151 C CA . LYS A 1 149 ? 15.202 -22.470 13.819 1.00 45.34 149 LYS A CA 1
ATOM 1152 C C . LYS A 1 149 ? 14.329 -22.017 12.646 1.00 45.34 149 LYS A C 1
ATOM 1154 O O . LYS A 1 149 ? 14.709 -22.154 11.487 1.00 45.34 149 LYS A O 1
ATOM 1159 N N . HIS A 1 150 ? 13.126 -21.526 12.938 1.00 56.00 150 HIS A N 1
ATOM 1160 C CA . HIS A 1 150 ? 12.233 -20.991 11.921 1.00 56.00 150 HIS A CA 1
ATOM 1161 C C . HIS A 1 150 ? 12.940 -19.792 11.279 1.00 56.00 150 HIS A C 1
ATOM 1163 O O . HIS A 1 150 ? 13.294 -18.834 11.972 1.00 56.00 150 HIS A O 1
ATOM 1169 N N . LYS A 1 151 ? 13.178 -19.832 9.960 1.00 55.12 151 LYS A N 1
ATOM 1170 C CA . LYS A 1 151 ? 13.659 -18.651 9.229 1.00 55.12 151 LYS A CA 1
ATOM 1171 C C . LYS A 1 151 ? 12.658 -17.528 9.492 1.00 55.12 151 LYS A C 1
ATOM 1173 O O . LYS A 1 151 ? 11.463 -17.698 9.253 1.00 55.12 151 LYS A O 1
ATOM 1178 N N . ARG A 1 152 ? 13.113 -16.413 10.063 1.00 56.75 152 ARG A N 1
ATOM 1179 C CA . ARG A 1 152 ? 12.253 -15.266 10.375 1.00 56.75 152 ARG A CA 1
ATOM 1180 C C . ARG A 1 152 ? 11.594 -14.814 9.069 1.00 56.75 152 ARG A C 1
ATOM 1182 O O . ARG A 1 152 ? 12.304 -14.379 8.166 1.00 56.75 152 ARG A O 1
ATOM 1189 N N . LYS A 1 153 ? 10.268 -14.969 8.949 1.00 64.94 153 LYS A N 1
ATOM 1190 C CA . LYS A 1 153 ? 9.526 -14.440 7.797 1.00 64.94 153 LYS A CA 1
ATOM 1191 C C . LYS A 1 153 ? 9.783 -12.933 7.747 1.00 64.94 153 LYS A C 1
ATOM 1193 O O . LYS A 1 153 ? 9.710 -12.258 8.778 1.00 64.94 153 LYS A O 1
ATOM 1198 N N . GLU A 1 154 ? 10.170 -12.429 6.581 1.00 74.44 154 GLU A N 1
ATOM 1199 C CA . GLU A 1 154 ? 10.406 -10.999 6.399 1.00 74.44 154 GLU A CA 1
ATOM 1200 C C . GLU A 1 154 ? 9.074 -10.269 6.595 1.00 74.44 154 GLU A C 1
ATOM 1202 O O . GLU A 1 154 ? 8.080 -10.611 5.964 1.00 74.44 154 GLU A O 1
ATOM 1207 N N . SER A 1 155 ? 9.038 -9.305 7.516 1.00 87.12 155 SER A N 1
ATOM 1208 C CA . SER A 1 155 ? 7.823 -8.556 7.844 1.00 87.12 155 SER A CA 1
ATOM 1209 C C . SER A 1 155 ? 8.017 -7.066 7.593 1.00 87.12 155 SER A C 1
ATOM 1211 O O . SER A 1 155 ? 9.113 -6.521 7.782 1.00 87.12 155 SER A O 1
ATOM 1213 N N . TYR A 1 156 ? 6.935 -6.407 7.189 1.00 93.12 156 TYR A N 1
ATOM 1214 C CA . TYR A 1 156 ? 6.843 -4.965 7.008 1.00 93.12 156 TYR A CA 1
ATOM 1215 C C . TYR A 1 156 ? 6.472 -4.209 8.291 1.00 93.12 156 TYR A C 1
ATOM 1217 O O . TYR A 1 156 ? 6.413 -2.986 8.265 1.00 93.12 156 TYR A O 1
ATOM 1225 N N . ALA A 1 157 ? 6.297 -4.900 9.425 1.00 92.31 157 ALA A N 1
ATOM 1226 C CA . ALA A 1 157 ? 5.759 -4.322 10.658 1.00 92.31 157 ALA A CA 1
ATOM 1227 C C . ALA A 1 157 ? 6.466 -3.039 11.132 1.00 92.31 157 ALA A C 1
ATOM 1229 O O . ALA A 1 157 ? 5.809 -2.094 11.553 1.00 92.31 157 ALA A O 1
ATOM 1230 N N . ILE A 1 158 ? 7.799 -2.978 11.029 1.00 94.00 158 ILE A N 1
ATOM 1231 C CA . ILE A 1 158 ? 8.572 -1.789 11.431 1.00 94.00 158 ILE A CA 1
ATOM 1232 C C . ILE A 1 158 ? 8.257 -0.590 10.525 1.00 94.00 158 ILE A C 1
ATOM 1234 O O . ILE A 1 158 ? 8.170 0.532 11.008 1.00 94.00 158 ILE A O 1
ATOM 1238 N N . TYR A 1 159 ? 8.088 -0.813 9.221 1.00 95.75 159 TYR A N 1
ATOM 1239 C CA . TYR A 1 159 ? 7.796 0.253 8.258 1.00 95.75 159 TYR A CA 1
ATOM 1240 C C . TYR A 1 159 ? 6.348 0.720 8.377 1.00 95.75 159 TYR A C 1
ATOM 1242 O O . TYR A 1 159 ? 6.107 1.917 8.430 1.00 95.75 159 TYR A O 1
ATOM 1250 N N . ILE A 1 160 ? 5.417 -0.223 8.544 1.00 96.06 160 ILE A N 1
ATOM 1251 C CA . ILE A 1 160 ? 4.003 0.063 8.822 1.00 96.06 160 ILE A CA 1
ATOM 1252 C C . ILE A 1 160 ? 3.881 0.902 10.099 1.00 96.06 160 ILE A C 1
ATOM 1254 O O . ILE A 1 160 ? 3.146 1.880 10.128 1.00 96.06 160 ILE A O 1
ATOM 1258 N N . TYR A 1 161 ? 4.647 0.576 11.144 1.00 95.88 161 TYR A N 1
ATOM 1259 C CA . TYR A 1 161 ? 4.658 1.370 12.372 1.00 95.88 161 TYR A CA 1
ATOM 1260 C C . TYR A 1 161 ? 5.213 2.788 12.164 1.00 95.88 161 TYR A C 1
ATOM 1262 O O . TYR A 1 161 ? 4.689 3.732 12.744 1.00 95.88 161 TYR A O 1
ATOM 1270 N N . LYS A 1 162 ? 6.246 2.963 11.328 1.00 96.25 162 LYS A N 1
ATOM 1271 C CA . LYS A 1 162 ? 6.768 4.299 10.993 1.00 96.25 162 LYS A CA 1
ATOM 1272 C C . LYS A 1 162 ? 5.737 5.147 10.255 1.00 96.25 162 LYS A C 1
ATOM 1274 O O . LYS A 1 162 ? 5.568 6.302 10.622 1.00 96.25 162 LYS A O 1
ATOM 1279 N N . VAL A 1 163 ? 5.038 4.560 9.284 1.00 96.56 163 VAL A N 1
ATOM 1280 C CA . VAL A 1 163 ? 3.945 5.230 8.563 1.00 96.56 163 VAL A CA 1
ATOM 1281 C C . VAL A 1 163 ? 2.810 5.582 9.519 1.00 96.56 163 VAL A C 1
ATOM 1283 O O . VAL A 1 163 ? 2.366 6.723 9.542 1.00 96.56 163 VAL A O 1
ATOM 1286 N N . LEU A 1 164 ? 2.422 4.656 10.406 1.00 96.75 164 LEU A N 1
ATOM 1287 C CA . LEU A 1 164 ? 1.413 4.923 11.433 1.00 96.75 164 LEU A CA 1
ATOM 1288 C C . LEU A 1 164 ? 1.772 6.142 12.293 1.00 96.75 164 LEU A C 1
ATOM 1290 O O . LEU A 1 164 ? 0.895 6.926 12.627 1.00 96.75 164 LEU A O 1
ATOM 1294 N N . LYS A 1 165 ? 3.049 6.325 12.642 1.00 95.94 165 LYS A N 1
ATOM 1295 C CA . LYS A 1 165 ? 3.487 7.479 13.438 1.00 95.94 165 LYS A CA 1
ATOM 1296 C C . LYS A 1 165 ? 3.533 8.797 12.673 1.00 95.94 165 LYS A C 1
ATOM 1298 O O . LYS A 1 165 ? 3.562 9.834 13.322 1.00 95.94 165 LYS A O 1
ATOM 1303 N N . GLN A 1 166 ? 3.51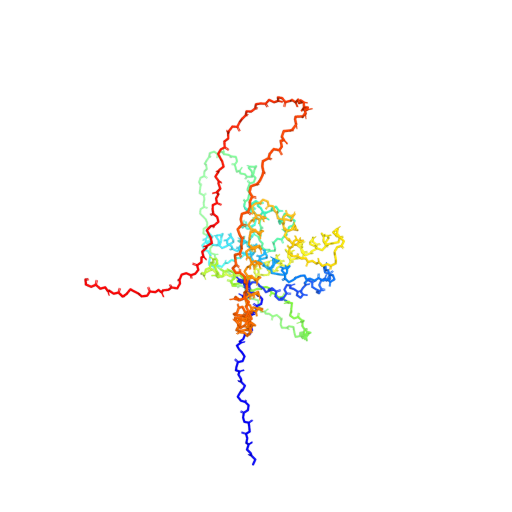7 8.766 11.343 1.00 94.38 166 GLN A N 1
ATOM 1304 C CA . GLN A 1 166 ? 3.352 9.972 10.531 1.00 94.38 166 GLN A CA 1
ATOM 1305 C C . GLN A 1 166 ? 1.888 10.424 10.503 1.00 94.38 166 GLN A C 1
ATOM 1307 O O . GLN A 1 166 ? 1.640 11.621 10.562 1.00 94.38 166 GLN A O 1
ATOM 1312 N N . VAL A 1 167 ? 0.938 9.480 10.459 1.00 94.69 167 VAL A N 1
ATOM 1313 C CA . VAL A 1 167 ? -0.505 9.789 10.404 1.00 94.69 167 VAL A CA 1
ATOM 1314 C C . VAL A 1 167 ? -1.128 10.008 11.788 1.00 94.69 167 VAL A C 1
ATOM 1316 O O . VAL A 1 167 ? -1.895 10.941 11.982 1.00 94.69 167 VAL A O 1
ATOM 1319 N N . HIS A 1 168 ? -0.776 9.178 12.776 1.00 94.75 168 HIS A N 1
ATOM 1320 C CA . HIS A 1 168 ? -1.354 9.187 14.123 1.00 94.75 168 HIS A CA 1
ATOM 1321 C C . HIS A 1 168 ? -0.254 9.009 15.189 1.00 94.75 168 HIS A C 1
ATOM 1323 O O . HIS A 1 168 ? 0.039 7.874 15.596 1.00 94.75 168 HIS A O 1
ATOM 1329 N N . PRO A 1 169 ? 0.360 10.099 15.687 1.00 93.56 169 PRO A N 1
ATOM 1330 C CA . PRO A 1 169 ? 1.494 10.021 16.614 1.00 93.56 169 PRO A CA 1
ATOM 1331 C C . PRO A 1 169 ? 1.141 9.337 17.944 1.00 93.56 169 PRO A C 1
ATOM 1333 O O . PRO A 1 169 ? 1.929 8.527 18.442 1.00 93.56 169 PRO A O 1
ATOM 1336 N N . ASP A 1 170 ? -0.070 9.545 18.462 1.00 92.56 170 ASP A N 1
ATOM 1337 C CA . ASP A 1 170 ? -0.494 9.035 19.778 1.00 92.56 170 ASP A CA 1
ATOM 1338 C C . ASP A 1 170 ? -1.151 7.650 19.726 1.00 92.56 170 ASP A C 1
ATOM 1340 O O . ASP A 1 170 ? -1.419 7.025 20.753 1.00 92.56 170 ASP A O 1
ATOM 1344 N N . THR A 1 171 ? -1.379 7.117 18.523 1.00 94.81 171 THR A N 1
ATOM 1345 C CA . THR A 1 171 ? -2.064 5.834 18.345 1.00 94.81 171 THR A CA 1
ATOM 1346 C C . THR A 1 171 ? -1.068 4.678 18.267 1.00 94.81 171 THR A C 1
ATOM 1348 O O . THR A 1 171 ? -0.020 4.746 17.616 1.00 94.81 171 THR A O 1
ATOM 1351 N N . GLY A 1 172 ? -1.378 3.580 18.954 1.00 95.50 172 GLY A N 1
ATOM 1352 C CA . GLY A 1 172 ? -0.675 2.303 18.839 1.00 95.50 172 GLY A CA 1
ATOM 1353 C C . GLY A 1 172 ? -1.415 1.312 17.940 1.00 95.50 172 GLY A C 1
ATOM 1354 O O . GLY A 1 172 ? -2.598 1.461 17.657 1.00 95.50 172 GLY A O 1
ATOM 1355 N N . ILE A 1 173 ? -0.755 0.224 17.548 1.00 96.81 173 ILE A N 1
ATOM 1356 C CA . ILE A 1 173 ? -1.370 -0.866 16.774 1.00 96.81 173 ILE A CA 1
ATOM 1357 C C . ILE A 1 173 ? -1.176 -2.200 17.493 1.00 96.81 173 ILE A C 1
ATOM 1359 O O . ILE A 1 173 ? -0.102 -2.498 18.013 1.00 96.81 173 ILE A O 1
ATOM 1363 N N . SER A 1 174 ? -2.238 -3.002 17.572 1.00 96.50 174 SER A N 1
ATOM 1364 C CA . SER A 1 174 ? -2.163 -4.349 18.150 1.00 96.50 174 SER A CA 1
ATOM 1365 C C . SER A 1 174 ? -1.380 -5.309 17.246 1.00 96.50 174 SER A C 1
ATOM 1367 O O . SER A 1 174 ? -1.381 -5.167 16.026 1.00 96.50 174 SER A O 1
ATOM 1369 N N . SER A 1 175 ? -0.757 -6.342 17.818 1.00 93.62 175 SER A N 1
ATOM 1370 C CA . SER A 1 175 ? -0.018 -7.358 17.047 1.00 93.62 175 SER A CA 1
ATOM 1371 C C . SER A 1 175 ? -0.896 -8.095 16.027 1.00 93.62 175 SER A C 1
ATOM 1373 O O . SER A 1 175 ? -0.448 -8.384 14.920 1.00 93.62 175 SER A O 1
ATOM 1375 N N . LYS A 1 176 ? -2.165 -8.338 16.373 1.00 94.81 176 LYS A N 1
ATOM 1376 C CA . LYS A 1 176 ? -3.175 -8.940 15.491 1.00 94.81 176 LYS A CA 1
ATOM 1377 C C . LYS A 1 176 ? -3.509 -8.031 14.304 1.00 94.81 176 LYS A C 1
ATOM 1379 O O . LYS A 1 176 ? -3.478 -8.479 13.161 1.00 94.81 176 LYS A O 1
ATOM 1384 N N . ALA A 1 177 ? -3.747 -6.743 14.559 1.00 95.94 177 ALA A N 1
ATOM 1385 C CA . ALA A 1 177 ? -3.931 -5.758 13.493 1.00 95.94 177 ALA A CA 1
ATOM 1386 C C . ALA A 1 177 ? -2.671 -5.642 12.620 1.00 95.94 177 ALA A C 1
ATOM 1388 O O . ALA A 1 177 ? -2.758 -5.623 11.397 1.00 95.94 177 ALA A O 1
ATOM 1389 N N . MET A 1 178 ? -1.487 -5.677 13.233 1.00 95.81 178 MET A N 1
ATOM 1390 C CA . MET A 1 178 ? -0.219 -5.643 12.510 1.00 95.81 178 MET A CA 1
ATOM 1391 C C . MET A 1 178 ? -0.036 -6.859 11.589 1.00 95.81 178 MET A C 1
ATOM 1393 O O . MET A 1 178 ? 0.460 -6.704 10.477 1.00 95.81 178 MET A O 1
ATOM 1397 N N . SER A 1 179 ? -0.452 -8.065 12.001 1.00 94.88 179 SER A N 1
ATOM 1398 C CA . SER A 1 179 ? -0.400 -9.240 11.117 1.00 94.88 179 SER A CA 1
ATOM 1399 C C . SER A 1 179 ? -1.320 -9.116 9.901 1.00 94.88 179 SER A C 1
ATOM 1401 O O . SER A 1 179 ? -0.942 -9.554 8.814 1.00 94.88 179 SER A O 1
ATOM 1403 N N . ILE A 1 180 ? -2.480 -8.474 10.063 1.00 95.12 180 ILE A N 1
ATOM 1404 C CA . ILE A 1 180 ? -3.414 -8.198 8.964 1.00 95.12 180 ILE A CA 1
ATOM 1405 C C . ILE A 1 180 ? -2.782 -7.193 8.005 1.00 95.12 180 ILE A C 1
ATOM 1407 O O . ILE A 1 180 ? -2.666 -7.490 6.823 1.00 95.12 180 ILE A O 1
ATOM 1411 N N . MET A 1 181 ? -2.263 -6.073 8.516 1.00 96.25 181 MET A N 1
ATOM 1412 C CA . MET A 1 181 ? -1.585 -5.062 7.694 1.00 96.25 181 MET A CA 1
ATOM 1413 C C . MET A 1 181 ? -0.367 -5.627 6.961 1.00 96.25 181 MET A C 1
ATOM 1415 O O . MET A 1 181 ? -0.138 -5.333 5.794 1.00 96.25 181 MET A O 1
ATOM 1419 N N . ASN A 1 182 ? 0.411 -6.487 7.621 1.00 95.06 182 ASN A N 1
ATOM 1420 C CA . ASN A 1 182 ? 1.526 -7.163 6.974 1.00 95.06 182 ASN A CA 1
ATOM 1421 C C . ASN A 1 182 ? 1.053 -8.081 5.838 1.00 95.06 182 ASN A C 1
ATOM 1423 O O . ASN A 1 182 ? 1.732 -8.173 4.823 1.00 95.06 182 ASN A O 1
ATOM 1427 N N . SER A 1 183 ? -0.071 -8.776 6.008 1.00 94.75 183 SER A N 1
ATOM 1428 C CA . SER A 1 183 ? -0.632 -9.642 4.964 1.00 94.75 183 SER A CA 1
ATOM 1429 C C . SER A 1 183 ? -1.198 -8.813 3.810 1.00 94.75 183 SER A C 1
ATOM 1431 O O . SER A 1 183 ? -0.876 -9.106 2.669 1.00 94.75 183 SER A O 1
ATOM 1433 N N . PHE A 1 184 ? -1.913 -7.724 4.110 1.00 95.56 184 PHE A N 1
ATOM 1434 C CA . PHE A 1 184 ? -2.404 -6.751 3.130 1.00 95.56 184 PHE A CA 1
ATOM 1435 C C . PHE A 1 184 ? -1.274 -6.207 2.248 1.00 95.56 184 PHE A C 1
ATOM 1437 O O . PHE A 1 184 ? -1.346 -6.282 1.031 1.00 95.56 184 PHE A O 1
ATOM 1444 N N . VAL A 1 185 ? -0.173 -5.748 2.848 1.00 96.00 185 VAL A N 1
ATOM 1445 C CA . VAL A 1 185 ? 0.982 -5.239 2.093 1.00 96.00 185 VAL A CA 1
ATOM 1446 C C . VAL A 1 185 ? 1.591 -6.306 1.170 1.00 96.00 185 VAL A C 1
ATOM 1448 O O . VAL A 1 185 ? 2.013 -5.981 0.063 1.00 96.00 185 VAL A O 1
ATOM 1451 N N . ASN A 1 186 ? 1.647 -7.571 1.603 1.00 94.75 186 ASN A N 1
ATOM 1452 C CA . ASN A 1 186 ? 2.141 -8.657 0.749 1.00 94.75 186 ASN A CA 1
ATOM 1453 C C . ASN A 1 186 ? 1.162 -8.981 -0.388 1.00 94.75 186 ASN A C 1
ATOM 1455 O O . ASN A 1 186 ? 1.606 -9.146 -1.516 1.00 94.75 186 ASN A O 1
ATOM 1459 N N . ASP A 1 187 ? -0.142 -9.008 -0.115 1.00 94.94 187 ASP A N 1
ATOM 1460 C CA . ASP A 1 187 ? -1.188 -9.231 -1.118 1.00 94.94 187 ASP A CA 1
ATOM 1461 C C . ASP A 1 187 ? -1.164 -8.142 -2.203 1.00 94.94 187 ASP A C 1
ATOM 1463 O O . ASP A 1 187 ? -1.113 -8.448 -3.390 1.00 94.94 187 ASP A O 1
ATOM 1467 N N . ILE A 1 188 ? -1.060 -6.868 -1.815 1.00 95.81 188 ILE A N 1
ATOM 1468 C CA . ILE A 1 188 ? -0.902 -5.757 -2.765 1.00 95.81 188 ILE A CA 1
ATOM 1469 C C . ILE A 1 188 ? 0.388 -5.890 -3.586 1.00 95.81 188 ILE A C 1
ATOM 1471 O O . ILE A 1 188 ? 0.372 -5.672 -4.798 1.00 95.81 188 ILE A O 1
ATOM 1475 N N . PHE A 1 189 ? 1.505 -6.266 -2.953 1.00 96.56 189 PHE A N 1
ATOM 1476 C CA . PHE A 1 189 ? 2.758 -6.512 -3.668 1.00 96.56 189 PHE A CA 1
ATOM 1477 C C . PHE A 1 189 ? 2.601 -7.615 -4.719 1.00 96.56 189 PHE A C 1
ATOM 1479 O O . PHE A 1 189 ? 2.990 -7.408 -5.866 1.00 96.56 189 PHE A O 1
ATOM 1486 N N . GLU A 1 190 ? 2.037 -8.764 -4.341 1.00 95.38 190 GLU A N 1
ATOM 1487 C CA . GLU A 1 190 ? 1.860 -9.913 -5.232 1.00 95.38 190 GLU A CA 1
ATOM 1488 C C . GLU A 1 190 ? 0.908 -9.582 -6.385 1.00 95.38 190 GLU A C 1
ATOM 1490 O O . GLU A 1 190 ? 1.246 -9.844 -7.538 1.00 95.38 190 GLU A O 1
ATOM 1495 N N . ARG A 1 191 ? -0.225 -8.923 -6.105 1.00 95.94 191 ARG A N 1
ATOM 1496 C CA . ARG A 1 191 ? -1.194 -8.497 -7.129 1.00 95.94 191 ARG A CA 1
ATOM 1497 C C . ARG A 1 191 ? -0.564 -7.564 -8.162 1.00 95.94 191 ARG A C 1
ATOM 1499 O O . ARG A 1 191 ? -0.649 -7.836 -9.357 1.00 95.94 191 ARG A O 1
ATOM 1506 N N . ILE A 1 192 ? 0.105 -6.497 -7.717 1.00 97.00 192 ILE A N 1
ATOM 1507 C CA . ILE A 1 192 ? 0.719 -5.514 -8.625 1.00 97.00 192 ILE A CA 1
ATOM 1508 C C . ILE A 1 192 ? 1.900 -6.132 -9.380 1.00 97.00 192 ILE A C 1
ATOM 1510 O O . ILE A 1 192 ? 2.032 -5.933 -10.585 1.00 97.00 192 ILE A O 1
ATOM 1514 N N . ALA A 1 193 ? 2.763 -6.897 -8.703 1.00 96.75 193 ALA A N 1
ATOM 1515 C CA . ALA A 1 193 ? 3.927 -7.508 -9.339 1.00 96.75 193 ALA A CA 1
ATOM 1516 C C . ALA A 1 193 ? 3.534 -8.558 -10.390 1.00 96.75 193 ALA A C 1
ATOM 1518 O O . ALA A 1 193 ? 4.147 -8.602 -11.458 1.00 96.75 193 ALA A O 1
ATOM 1519 N N . ALA A 1 194 ? 2.506 -9.368 -10.116 1.00 96.75 194 ALA A N 1
ATOM 1520 C CA . ALA A 1 194 ? 1.980 -10.337 -11.071 1.00 96.75 194 ALA A CA 1
ATOM 1521 C C . ALA A 1 194 ? 1.373 -9.646 -12.298 1.00 96.75 194 ALA A C 1
ATOM 1523 O O . ALA A 1 194 ? 1.654 -10.042 -13.427 1.00 96.75 194 ALA A O 1
ATOM 1524 N N . GLU A 1 195 ? 0.597 -8.581 -12.100 1.00 96.94 195 GLU A N 1
ATOM 1525 C CA . GLU A 1 195 ? -0.004 -7.847 -13.214 1.00 96.94 195 GLU A CA 1
ATOM 1526 C C . GLU A 1 195 ? 1.054 -7.109 -14.052 1.00 96.94 195 GLU A C 1
ATOM 1528 O O . GLU A 1 195 ? 1.053 -7.190 -15.279 1.00 96.94 195 GLU A O 1
ATOM 1533 N N . ALA A 1 196 ? 2.040 -6.474 -13.411 1.00 96.94 196 ALA A N 1
ATOM 1534 C CA . ALA A 1 196 ? 3.164 -5.844 -14.106 1.00 96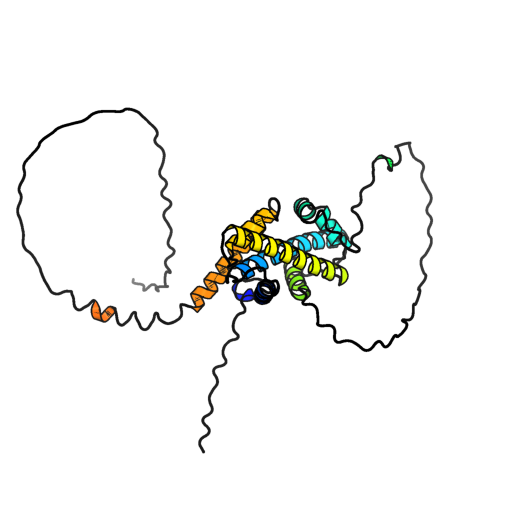.94 196 ALA A CA 1
ATOM 1535 C C . ALA A 1 196 ? 4.008 -6.856 -14.905 1.00 96.94 196 ALA A C 1
ATOM 1537 O O . ALA A 1 196 ? 4.502 -6.528 -15.984 1.00 96.94 196 ALA A O 1
ATOM 1538 N N . SER A 1 197 ? 4.156 -8.085 -14.397 1.00 96.38 197 SER A N 1
ATOM 1539 C CA . SER A 1 197 ? 4.804 -9.191 -15.112 1.00 96.38 197 SER A CA 1
ATOM 1540 C C . SER A 1 197 ? 4.041 -9.553 -16.388 1.00 96.38 197 SER A C 1
ATOM 1542 O O . SER A 1 197 ? 4.630 -9.555 -17.471 1.00 96.38 197 SER A O 1
ATOM 1544 N N . ARG A 1 198 ? 2.716 -9.751 -16.298 1.00 96.19 198 ARG A N 1
ATOM 1545 C CA . ARG A 1 198 ? 1.863 -10.014 -17.472 1.00 96.19 198 ARG A CA 1
ATOM 1546 C C . ARG A 1 198 ? 1.992 -8.904 -18.514 1.00 96.19 198 ARG A C 1
ATOM 1548 O O . ARG A 1 198 ? 2.210 -9.193 -19.685 1.00 96.19 198 ARG A O 1
ATOM 1555 N N . LEU A 1 199 ? 1.950 -7.638 -18.090 1.00 95.88 199 LEU A N 1
ATOM 1556 C CA . LEU A 1 199 ? 2.123 -6.479 -18.976 1.00 95.88 199 LEU A CA 1
ATOM 1557 C C . LEU A 1 199 ? 3.492 -6.439 -19.668 1.00 95.88 199 LEU A C 1
ATOM 1559 O O . LEU A 1 199 ? 3.570 -6.096 -20.849 1.00 95.88 199 LEU A O 1
ATOM 1563 N N . ALA A 1 200 ? 4.570 -6.802 -18.969 1.00 94.88 200 ALA A N 1
ATOM 1564 C CA . ALA A 1 200 ? 5.893 -6.901 -19.580 1.00 94.88 200 ALA A CA 1
ATOM 1565 C C . ALA A 1 200 ? 5.915 -7.978 -20.680 1.00 94.88 200 ALA A C 1
ATOM 1567 O O . ALA A 1 200 ? 6.395 -7.718 -21.788 1.00 94.88 200 ALA A O 1
ATOM 1568 N N . HIS A 1 201 ? 5.308 -9.140 -20.408 1.00 93.38 201 HIS A N 1
ATOM 1569 C CA . HIS A 1 201 ? 5.174 -10.227 -21.375 1.00 93.38 201 HIS A CA 1
ATOM 1570 C C . HIS A 1 201 ? 4.316 -9.843 -22.589 1.00 93.38 201 HIS A C 1
ATOM 1572 O O . HIS A 1 201 ? 4.734 -10.109 -23.715 1.00 93.38 201 HIS A O 1
ATOM 1578 N N . TYR A 1 202 ? 3.193 -9.141 -22.397 1.00 94.00 202 TYR A N 1
ATOM 1579 C CA . TYR A 1 202 ? 2.372 -8.630 -23.505 1.00 94.00 202 TYR A CA 1
ATOM 1580 C C . TYR A 1 202 ? 3.157 -7.684 -24.422 1.00 94.00 202 TYR A C 1
ATOM 1582 O O . TYR A 1 202 ? 3.062 -7.772 -25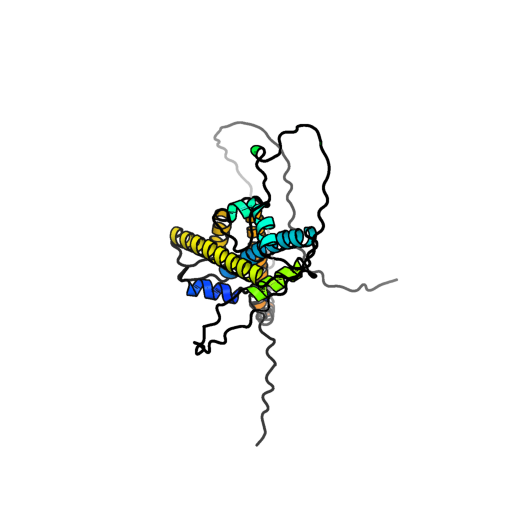.644 1.00 94.00 202 TYR A O 1
ATOM 1590 N N . ASN A 1 203 ? 4.009 -6.835 -23.843 1.00 93.19 203 ASN A N 1
ATOM 1591 C CA . ASN A 1 203 ? 4.870 -5.918 -24.590 1.00 93.19 203 ASN A CA 1
ATOM 1592 C C . ASN A 1 203 ? 6.128 -6.586 -25.177 1.00 93.19 203 ASN A C 1
ATOM 1594 O O . ASN A 1 203 ? 6.984 -5.882 -25.718 1.00 93.19 203 ASN A O 1
ATOM 1598 N N . LYS A 1 204 ? 6.279 -7.914 -25.047 1.00 94.31 204 LYS A N 1
ATOM 1599 C CA . LYS A 1 204 ? 7.471 -8.683 -25.455 1.00 94.31 204 LYS A CA 1
ATOM 1600 C C . LYS A 1 204 ? 8.769 -8.154 -24.827 1.00 94.31 204 LYS A C 1
ATOM 1602 O O . LYS A 1 204 ? 9.843 -8.227 -25.420 1.00 94.31 204 LYS A O 1
ATOM 1607 N N . ARG A 1 205 ? 8.683 -7.599 -23.614 1.00 93.00 205 ARG A N 1
ATOM 1608 C CA . ARG A 1 205 ? 9.832 -7.113 -22.840 1.00 93.00 205 ARG A CA 1
ATOM 1609 C C . ARG A 1 205 ? 10.097 -8.065 -21.684 1.00 93.00 205 ARG A C 1
ATOM 1611 O O . ARG A 1 205 ? 9.188 -8.419 -20.948 1.00 93.00 205 ARG A O 1
ATOM 1618 N N . SER A 1 206 ? 11.362 -8.410 -21.455 1.00 91.94 206 SER A N 1
ATOM 1619 C CA . SER A 1 206 ? 11.759 -9.198 -20.278 1.00 91.94 206 SER A CA 1
ATOM 1620 C C . SER A 1 206 ? 12.186 -8.342 -19.077 1.00 91.94 206 SER A C 1
ATOM 1622 O O . SER A 1 206 ? 12.652 -8.857 -18.060 1.00 91.94 206 SER A O 1
ATOM 1624 N N . THR A 1 207 ? 12.003 -7.020 -19.174 1.00 94.88 207 THR A N 1
ATOM 1625 C CA . THR A 1 207 ? 12.313 -6.060 -18.111 1.00 94.88 207 THR A CA 1
ATOM 1626 C C . THR A 1 207 ? 11.034 -5.421 -17.573 1.00 94.88 207 THR A C 1
ATOM 1628 O O . THR A 1 207 ? 10.349 -4.731 -18.324 1.00 94.88 207 THR A O 1
ATOM 1631 N N . ILE A 1 208 ? 10.762 -5.547 -16.269 1.00 95.88 208 ILE A N 1
ATOM 1632 C CA . ILE A 1 208 ? 9.721 -4.748 -15.596 1.00 95.88 208 ILE A CA 1
ATOM 1633 C C . ILE A 1 208 ? 10.274 -3.354 -15.303 1.00 95.88 208 ILE A C 1
ATOM 1635 O O . ILE A 1 208 ? 11.260 -3.205 -14.570 1.00 95.88 208 ILE A O 1
ATOM 1639 N N . THR A 1 209 ? 9.633 -2.320 -15.842 1.00 96.00 209 THR A N 1
ATOM 1640 C CA . THR A 1 209 ? 9.961 -0.912 -15.591 1.00 96.00 209 THR A CA 1
ATOM 1641 C C . THR A 1 209 ? 8.873 -0.232 -14.756 1.00 96.00 209 THR A C 1
ATOM 1643 O O . THR A 1 209 ? 7.835 -0.815 -14.446 1.00 96.00 209 THR A O 1
ATOM 1646 N N . SER A 1 210 ? 9.101 1.023 -14.354 1.00 95.50 210 SER A N 1
ATOM 1647 C CA . SER A 1 210 ? 8.076 1.816 -13.664 1.00 95.50 210 SER A CA 1
ATOM 1648 C C . SER A 1 210 ? 6.824 2.035 -14.519 1.00 95.50 210 SER A C 1
ATOM 1650 O O . SER A 1 210 ? 5.762 2.259 -13.951 1.00 95.50 210 SER A O 1
ATOM 1652 N N . ARG A 1 211 ? 6.921 1.928 -15.854 1.00 95.38 211 ARG A N 1
ATOM 1653 C CA . ARG A 1 211 ? 5.776 2.062 -16.763 1.00 95.38 211 ARG A CA 1
ATOM 1654 C C . ARG A 1 211 ? 4.799 0.897 -16.618 1.00 95.38 211 ARG A C 1
ATOM 1656 O O . ARG A 1 211 ? 3.610 1.144 -16.464 1.00 95.38 211 ARG A O 1
ATOM 1663 N N . GLU A 1 212 ? 5.280 -0.348 -16.623 1.00 95.81 212 GLU A N 1
ATOM 1664 C CA . GLU A 1 212 ? 4.414 -1.520 -16.428 1.00 95.81 212 GLU A CA 1
ATOM 1665 C C . GLU A 1 212 ? 3.774 -1.502 -15.035 1.00 95.81 212 GLU A C 1
ATOM 1667 O O . GLU A 1 212 ? 2.583 -1.774 -14.907 1.00 95.81 212 GLU A O 1
ATOM 1672 N N . VAL A 1 213 ? 4.525 -1.086 -14.006 1.00 97.06 213 VAL A N 1
ATOM 1673 C CA . VAL A 1 213 ? 3.976 -0.922 -12.650 1.00 97.06 213 VAL A CA 1
ATOM 1674 C C . VAL A 1 213 ? 2.893 0.163 -12.627 1.00 97.06 213 VAL A C 1
ATOM 1676 O O . VAL A 1 213 ? 1.799 -0.082 -12.131 1.00 97.06 213 VAL A O 1
ATOM 1679 N N . GLN A 1 214 ? 3.129 1.334 -13.216 1.00 96.75 214 GLN A N 1
ATOM 1680 C CA . GLN A 1 214 ? 2.131 2.406 -13.288 1.00 96.75 214 GLN A CA 1
ATOM 1681 C C . GLN A 1 214 ? 0.845 1.961 -13.997 1.00 96.75 214 GLN A C 1
ATOM 1683 O O . GLN A 1 214 ? -0.249 2.241 -13.509 1.00 96.75 214 GLN A O 1
ATOM 1688 N N . THR A 1 215 ? 0.961 1.258 -15.126 1.00 96.69 215 THR A N 1
ATOM 1689 C CA . THR A 1 215 ? -0.210 0.720 -15.828 1.00 96.69 215 THR A CA 1
ATOM 1690 C C . THR A 1 215 ? -0.927 -0.325 -14.975 1.00 96.69 215 THR A C 1
ATOM 1692 O O . THR A 1 215 ? -2.139 -0.236 -14.826 1.00 96.69 215 THR A O 1
ATOM 1695 N N . SER A 1 216 ? -0.204 -1.250 -14.333 1.00 96.69 216 SER A N 1
ATOM 1696 C CA . SER A 1 216 ? -0.821 -2.264 -13.462 1.00 96.69 216 SER A CA 1
ATOM 1697 C C . SER A 1 216 ? -1.598 -1.656 -12.290 1.00 96.69 216 SER A C 1
ATOM 1699 O O . SER A 1 216 ? -2.676 -2.128 -11.950 1.00 96.69 216 SER A O 1
ATOM 1701 N N . VAL A 1 217 ? -1.104 -0.557 -11.712 1.00 97.06 217 VAL A N 1
ATOM 1702 C CA . VAL A 1 217 ? -1.778 0.160 -10.620 1.00 97.06 217 VAL A CA 1
ATOM 1703 C C . VAL A 1 217 ? -3.103 0.757 -11.090 1.00 97.06 217 VAL A C 1
ATOM 1705 O O . VAL A 1 217 ? -4.091 0.670 -10.371 1.00 97.06 217 VAL A O 1
ATOM 1708 N N . ARG A 1 218 ? -3.148 1.300 -12.313 1.00 95.94 218 ARG A N 1
ATOM 1709 C CA . ARG A 1 218 ? -4.386 1.822 -12.916 1.00 95.94 218 ARG A CA 1
ATOM 1710 C C . ARG A 1 218 ? -5.404 0.730 -13.240 1.00 95.94 218 ARG A C 1
ATOM 1712 O O . ARG A 1 218 ? -6.588 1.025 -13.281 1.00 95.94 218 ARG A O 1
ATOM 1719 N N . LEU A 1 219 ? -4.946 -0.495 -13.498 1.00 95.06 219 LEU A N 1
ATOM 1720 C CA . LEU A 1 219 ? -5.822 -1.638 -13.763 1.00 95.06 219 LEU A CA 1
ATOM 1721 C C . LEU A 1 219 ? -6.382 -2.250 -12.473 1.00 95.06 219 LEU A C 1
ATOM 1723 O O . LEU A 1 219 ? -7.511 -2.727 -12.464 1.00 95.06 219 LEU A O 1
ATOM 1727 N N . LEU A 1 220 ? -5.590 -2.263 -11.397 1.00 94.38 220 LEU A N 1
ATOM 1728 C CA . LEU A 1 220 ? -5.943 -2.942 -10.147 1.00 94.38 220 LEU A CA 1
ATOM 1729 C C . LEU A 1 220 ? -6.689 -2.055 -9.149 1.00 94.38 220 LEU A C 1
ATOM 1731 O O . LEU A 1 220 ? -7.511 -2.564 -8.388 1.00 94.38 220 LEU A O 1
ATOM 1735 N N . LEU A 1 221 ? -6.363 -0.762 -9.090 1.00 94.75 221 LEU A N 1
ATOM 1736 C CA . LEU A 1 221 ? -6.971 0.156 -8.132 1.00 94.75 221 LEU A CA 1
ATOM 1737 C C . LEU A 1 221 ? -8.177 0.869 -8.765 1.00 94.75 221 LEU A C 1
ATOM 1739 O O . LEU A 1 221 ? -8.084 1.308 -9.912 1.00 94.75 221 LEU A O 1
ATOM 1743 N N . PRO A 1 222 ? -9.296 1.014 -8.039 1.00 93.38 222 PRO A N 1
ATOM 1744 C CA . PRO A 1 222 ? -10.451 1.765 -8.518 1.00 93.38 222 PRO A CA 1
ATOM 1745 C C . PRO A 1 222 ? -10.267 3.285 -8.360 1.00 93.38 222 PRO A C 1
ATOM 1747 O O . PRO A 1 222 ? -9.501 3.739 -7.513 1.00 93.38 222 PRO A O 1
ATOM 1750 N N . GLY A 1 223 ? -11.014 4.052 -9.163 1.00 91.81 223 GLY A N 1
ATOM 1751 C CA . GLY A 1 223 ? -11.386 5.446 -8.884 1.00 91.81 223 GLY A CA 1
ATOM 1752 C C . GLY A 1 223 ? -10.247 6.404 -8.515 1.00 91.81 223 GLY A C 1
ATOM 1753 O O . GLY A 1 223 ? -9.259 6.537 -9.248 1.00 91.81 223 GLY A O 1
ATOM 1754 N N . GLU A 1 224 ? -10.428 7.109 -7.399 1.00 91.50 224 GLU A N 1
ATOM 1755 C CA . GLU A 1 224 ? -9.505 8.120 -6.880 1.00 91.50 224 GLU A CA 1
ATOM 1756 C C . GLU A 1 224 ? -8.256 7.486 -6.250 1.00 91.50 224 GLU A C 1
ATOM 1758 O O . GLU A 1 224 ? -7.148 7.987 -6.485 1.00 91.50 224 GLU A O 1
ATOM 1763 N N . LEU A 1 225 ? -8.382 6.327 -5.580 1.00 93.50 225 LEU A N 1
ATOM 1764 C CA . LEU A 1 225 ? -7.229 5.550 -5.086 1.00 93.50 225 LEU A CA 1
ATOM 1765 C C . LEU A 1 225 ? -6.161 5.351 -6.171 1.00 93.50 225 LEU A C 1
ATOM 1767 O O . LEU A 1 225 ? -4.964 5.505 -5.911 1.00 93.50 225 LEU A O 1
ATOM 1771 N N . ALA A 1 226 ? -6.569 5.028 -7.402 1.00 95.12 226 ALA A N 1
ATOM 1772 C CA . ALA A 1 226 ? -5.639 4.830 -8.510 1.00 95.12 226 ALA A CA 1
ATOM 1773 C C . ALA A 1 226 ? -4.899 6.118 -8.895 1.00 95.12 226 ALA A C 1
ATOM 1775 O O . ALA A 1 226 ? -3.686 6.097 -9.129 1.00 95.12 226 ALA A O 1
ATOM 1776 N N . LYS A 1 227 ? -5.611 7.248 -8.960 1.00 95.25 227 LYS A N 1
ATOM 1777 C CA . LYS A 1 227 ? -5.036 8.546 -9.344 1.00 95.25 227 LYS A CA 1
ATOM 1778 C C . LYS A 1 227 ? -4.003 9.004 -8.321 1.00 95.25 227 LYS A C 1
ATOM 1780 O O . LYS A 1 227 ? -2.884 9.366 -8.699 1.00 95.25 227 LYS A O 1
ATOM 1785 N N . HIS A 1 228 ? -4.338 8.915 -7.037 1.00 95.25 228 HIS A N 1
ATOM 1786 C CA . HIS A 1 228 ? -3.430 9.277 -5.954 1.00 95.25 228 HIS A CA 1
ATOM 1787 C C . HIS A 1 228 ? -2.216 8.353 -5.909 1.00 95.25 228 HIS A C 1
ATOM 1789 O O . HIS A 1 228 ? -1.087 8.849 -5.937 1.00 95.25 228 HIS A O 1
ATOM 1795 N N . ALA A 1 229 ? -2.417 7.033 -5.986 1.00 96.12 229 ALA A N 1
ATOM 1796 C CA . ALA A 1 229 ? -1.325 6.063 -6.034 1.00 96.12 229 ALA A CA 1
ATOM 1797 C C . ALA A 1 229 ? -0.356 6.327 -7.199 1.00 96.12 229 ALA A C 1
ATOM 1799 O O . ALA A 1 229 ? 0.865 6.257 -7.032 1.00 96.12 229 ALA A O 1
ATOM 1800 N N . VAL A 1 230 ? -0.882 6.680 -8.378 1.00 97.06 230 VAL A N 1
ATOM 1801 C CA . VAL A 1 230 ? -0.062 7.021 -9.548 1.00 97.06 230 VAL A CA 1
ATOM 1802 C C . VAL A 1 230 ? 0.723 8.314 -9.334 1.00 97.06 230 VAL A C 1
ATOM 1804 O O . VAL A 1 230 ? 1.891 8.407 -9.737 1.00 97.06 230 VAL A O 1
ATOM 1807 N N . SER A 1 231 ? 0.106 9.308 -8.693 1.00 96.56 231 SER A N 1
ATOM 1808 C CA . SER A 1 231 ? 0.760 10.577 -8.381 1.00 96.56 231 SER A CA 1
ATOM 1809 C C . SER A 1 231 ? 1.913 10.375 -7.390 1.00 96.56 231 SER A C 1
ATOM 1811 O O . SER A 1 231 ? 3.030 10.824 -7.654 1.00 96.56 231 SER A O 1
ATOM 1813 N N . GLU A 1 232 ? 1.700 9.598 -6.325 1.00 96.50 232 GLU A N 1
ATOM 1814 C CA . GLU A 1 232 ? 2.712 9.286 -5.311 1.00 96.50 232 GLU A CA 1
ATOM 1815 C C . GLU A 1 232 ? 3.860 8.449 -5.888 1.00 96.50 232 GLU A C 1
ATOM 1817 O O . GLU A 1 232 ? 5.038 8.749 -5.665 1.00 96.50 232 GLU A O 1
ATOM 1822 N N . GLY A 1 233 ? 3.543 7.455 -6.725 1.00 96.31 233 GLY A N 1
ATOM 1823 C CA . GLY A 1 233 ? 4.548 6.662 -7.432 1.00 96.31 233 GLY A CA 1
ATOM 1824 C C . GLY A 1 233 ? 5.446 7.513 -8.332 1.00 96.31 233 GLY A C 1
ATOM 1825 O O . GLY A 1 233 ? 6.675 7.387 -8.298 1.00 96.31 233 GLY A O 1
ATOM 1826 N N . THR A 1 234 ? 4.850 8.430 -9.098 1.00 96.31 234 THR A N 1
ATOM 1827 C CA . THR A 1 234 ? 5.591 9.328 -9.997 1.00 96.31 234 THR A CA 1
ATOM 1828 C C . THR A 1 234 ? 6.471 10.298 -9.211 1.00 96.31 234 THR A C 1
ATOM 1830 O O . THR A 1 234 ? 7.656 10.434 -9.522 1.00 96.31 234 THR A O 1
ATOM 1833 N N . LYS A 1 235 ? 5.943 10.903 -8.137 1.00 96.38 235 LYS A N 1
ATOM 1834 C CA . LYS A 1 235 ? 6.702 11.789 -7.237 1.00 96.38 235 LYS A CA 1
ATOM 1835 C C . LYS A 1 235 ? 7.943 11.091 -6.673 1.00 96.38 235 LYS A C 1
ATOM 1837 O O . LYS A 1 235 ? 9.047 11.642 -6.728 1.00 96.38 235 LYS A O 1
ATOM 1842 N N . ALA A 1 236 ? 7.787 9.863 -6.178 1.00 96.50 236 ALA A N 1
ATOM 1843 C CA . ALA A 1 236 ? 8.885 9.093 -5.599 1.00 96.50 236 ALA A CA 1
ATOM 1844 C C . ALA A 1 236 ? 9.970 8.741 -6.632 1.00 96.50 236 ALA A C 1
ATOM 1846 O O . ALA A 1 236 ? 11.166 8.837 -6.334 1.00 96.50 236 ALA A O 1
ATOM 1847 N N . VAL A 1 237 ? 9.579 8.364 -7.856 1.00 95.31 237 VAL A N 1
ATOM 1848 C CA . VAL A 1 237 ? 10.528 8.055 -8.939 1.00 95.31 237 VAL A CA 1
ATOM 1849 C C . VAL A 1 237 ? 11.277 9.300 -9.404 1.00 95.31 237 VAL A C 1
ATOM 1851 O O . VAL A 1 237 ? 12.496 9.228 -9.581 1.00 95.31 237 VAL A O 1
ATOM 1854 N N . THR A 1 238 ? 10.603 10.442 -9.541 1.00 94.56 238 THR A N 1
ATOM 1855 C CA . THR A 1 238 ? 11.254 11.713 -9.890 1.00 94.56 238 THR A CA 1
ATOM 1856 C C . THR A 1 238 ? 12.286 12.090 -8.833 1.00 94.56 238 THR A C 1
ATOM 1858 O O . THR A 1 238 ? 13.452 12.303 -9.156 1.00 94.56 238 THR A O 1
ATOM 1861 N N . LYS A 1 239 ? 11.912 12.049 -7.548 1.00 94.50 239 LYS A N 1
ATOM 1862 C CA . LYS A 1 239 ? 12.829 12.336 -6.435 1.00 94.50 239 LYS A CA 1
ATOM 1863 C C . LYS A 1 239 ? 14.026 11.383 -6.400 1.00 94.50 239 LYS A C 1
ATOM 1865 O O . LYS A 1 239 ? 15.167 11.813 -6.214 1.00 94.50 239 LYS A O 1
ATOM 1870 N N . TYR A 1 240 ? 13.787 10.090 -6.624 1.00 94.25 240 TYR A N 1
ATOM 1871 C CA . TYR A 1 240 ? 14.852 9.097 -6.712 1.00 94.25 240 TYR A CA 1
ATOM 1872 C C . TYR A 1 240 ? 15.804 9.389 -7.876 1.00 94.25 240 TYR A C 1
ATOM 1874 O O . TYR A 1 240 ? 17.018 9.406 -7.672 1.00 94.25 240 TYR A O 1
ATOM 1882 N N . THR A 1 241 ? 15.270 9.673 -9.062 1.00 91.88 241 THR A N 1
ATOM 1883 C CA . THR A 1 241 ? 16.057 9.952 -10.270 1.00 91.88 241 THR A CA 1
ATOM 1884 C C . THR A 1 241 ? 16.903 11.208 -10.093 1.00 91.88 241 THR A C 1
ATOM 1886 O O . THR A 1 241 ? 18.109 11.145 -10.323 1.00 91.88 241 THR A O 1
ATOM 1889 N N . SER A 1 242 ? 16.329 12.289 -9.556 1.00 89.69 242 SER A N 1
ATOM 1890 C CA . SER A 1 242 ? 17.058 13.522 -9.234 1.00 89.69 242 SER A CA 1
ATOM 1891 C C . SER A 1 242 ? 18.195 13.285 -8.236 1.00 89.69 242 SER A C 1
ATOM 1893 O O . SER A 1 242 ? 19.279 13.838 -8.372 1.00 89.69 242 SER A O 1
ATOM 1895 N N . SER A 1 243 ? 18.005 12.411 -7.242 1.00 85.69 243 SER A N 1
ATOM 1896 C CA . SER A 1 243 ? 19.082 12.078 -6.298 1.00 85.69 243 SER A CA 1
ATOM 1897 C C . SER A 1 243 ? 20.214 11.251 -6.926 1.00 85.69 243 SER A C 1
ATOM 1899 O O . SER A 1 243 ? 21.355 11.308 -6.462 1.00 85.69 243 SER A O 1
ATOM 1901 N N . VAL A 1 244 ? 19.901 10.454 -7.955 1.00 81.44 244 VAL A N 1
ATOM 1902 C CA . VAL A 1 244 ? 20.868 9.606 -8.661 1.00 81.44 244 VAL A CA 1
ATOM 1903 C C . VAL A 1 244 ? 21.652 10.431 -9.677 1.00 81.44 244 VAL A C 1
ATOM 1905 O O . VAL A 1 244 ? 22.878 10.328 -9.683 1.00 81.44 244 VAL A O 1
ATOM 1908 N N . SER A 1 245 ? 20.990 11.288 -10.460 1.00 67.38 245 SER A N 1
ATOM 1909 C CA . SER A 1 245 ? 21.647 12.177 -11.428 1.00 67.38 245 SER A CA 1
ATOM 1910 C C . SER A 1 245 ? 22.603 13.157 -10.745 1.00 67.38 245 SER A C 1
ATOM 1912 O O . SER A 1 245 ? 23.744 13.291 -11.179 1.00 67.38 245 SER A O 1
ATOM 1914 N N . VAL A 1 246 ? 22.216 13.733 -9.602 1.00 59.84 246 VAL A N 1
ATOM 1915 C CA . VAL A 1 246 ? 23.102 14.599 -8.799 1.00 59.84 246 VAL A CA 1
ATOM 1916 C C . VAL A 1 246 ? 24.330 13.838 -8.282 1.00 59.84 246 VAL A C 1
ATOM 1918 O O . VAL A 1 246 ? 25.421 14.396 -8.225 1.00 59.84 246 VAL A O 1
ATOM 1921 N N . SER A 1 247 ? 24.200 12.546 -7.953 1.00 55.59 247 SER A N 1
ATOM 1922 C CA . SER A 1 247 ? 25.344 11.721 -7.527 1.00 55.59 247 SER A CA 1
ATOM 1923 C C . SER A 1 247 ? 26.241 11.239 -8.673 1.00 55.59 247 SER A C 1
ATOM 1925 O O . SER A 1 247 ? 27.396 10.908 -8.426 1.00 55.59 247 SER A O 1
ATOM 1927 N N . ALA A 1 248 ? 25.727 11.199 -9.905 1.00 54.31 248 ALA A N 1
ATOM 1928 C CA . ALA A 1 248 ? 26.494 10.848 -11.098 1.00 54.31 248 ALA A CA 1
ATOM 1929 C C . ALA A 1 248 ? 27.224 12.059 -11.714 1.00 54.31 248 ALA A C 1
ATOM 1931 O O . ALA A 1 248 ? 28.151 11.870 -12.493 1.00 54.31 248 ALA A O 1
ATOM 1932 N N . CYS A 1 249 ? 26.837 13.290 -11.352 1.00 42.91 249 CYS A N 1
ATOM 1933 C CA . CYS A 1 249 ? 27.310 14.521 -11.994 1.00 42.91 249 CYS A CA 1
ATOM 1934 C C . CYS A 1 249 ? 28.360 15.332 -11.193 1.00 42.91 249 CYS A C 1
ATOM 1936 O O . CYS A 1 249 ? 28.676 16.455 -11.580 1.00 42.91 249 CYS A O 1
ATOM 1938 N N . ALA A 1 250 ? 28.953 14.804 -10.112 1.00 45.69 250 ALA A N 1
ATOM 1939 C CA . ALA A 1 250 ? 29.984 15.518 -9.337 1.00 45.69 250 ALA A CA 1
ATOM 1940 C C . ALA A 1 250 ? 31.259 14.670 -9.103 1.00 45.69 250 ALA A C 1
ATOM 1942 O O . ALA A 1 250 ? 31.133 13.618 -8.471 1.00 45.69 250 ALA A O 1
ATOM 1943 N N . PRO A 1 251 ? 32.488 15.097 -9.496 1.00 48.28 251 PRO A N 1
ATOM 1944 C CA . PRO A 1 251 ? 32.896 16.200 -10.376 1.00 48.28 251 PRO A CA 1
ATOM 1945 C C . PRO A 1 251 ? 33.735 15.710 -11.586 1.00 48.28 251 PRO A C 1
ATOM 1947 O O . PRO A 1 251 ? 34.887 15.311 -11.439 1.00 48.28 251 PRO A O 1
ATOM 1950 N N . LEU A 1 252 ? 33.198 15.811 -12.805 1.00 47.72 252 LEU A N 1
ATOM 1951 C CA . LEU A 1 252 ? 34.021 15.915 -14.029 1.00 47.72 252 LEU A CA 1
ATOM 1952 C C . LEU A 1 252 ? 33.947 17.318 -14.657 1.00 47.72 252 LEU A C 1
ATOM 1954 O O . LEU A 1 252 ? 34.653 17.601 -15.619 1.00 47.72 252 LEU A O 1
ATOM 1958 N N . ALA A 1 253 ? 33.137 18.217 -14.089 1.00 46.03 253 ALA A N 1
ATOM 1959 C CA . ALA A 1 253 ? 32.868 19.540 -14.651 1.00 46.03 253 ALA A CA 1
ATOM 1960 C C . ALA A 1 253 ? 33.918 20.621 -14.315 1.00 46.03 253 ALA A C 1
ATOM 1962 O O . ALA A 1 253 ? 33.838 21.711 -14.869 1.00 46.03 253 ALA A O 1
ATOM 1963 N N . GLU A 1 254 ? 34.921 20.352 -13.466 1.00 46.03 254 GLU A N 1
ATOM 1964 C CA . GLU A 1 254 ? 35.986 21.339 -13.189 1.00 46.03 254 GLU A CA 1
ATOM 1965 C C . GLU A 1 254 ? 37.245 21.172 -14.055 1.00 46.03 254 GLU A C 1
ATOM 1967 O O . GLU A 1 254 ? 38.005 22.127 -14.206 1.00 46.03 254 GLU A O 1
ATOM 1972 N N . VAL A 1 255 ? 37.464 20.014 -14.691 1.00 48.25 255 VAL A N 1
ATOM 1973 C CA . VAL A 1 255 ? 38.700 19.777 -15.470 1.00 48.25 255 VAL A CA 1
ATOM 1974 C C . VAL A 1 255 ? 38.512 20.051 -16.967 1.00 48.25 255 VAL A C 1
ATOM 1976 O O . VAL A 1 255 ? 39.448 20.478 -17.640 1.00 48.25 255 VAL A O 1
ATOM 1979 N N . THR A 1 256 ? 37.302 19.898 -17.508 1.00 52.84 256 THR A N 1
ATOM 1980 C CA . THR A 1 256 ? 37.032 20.150 -18.935 1.00 52.84 256 THR A CA 1
ATOM 1981 C C . THR A 1 256 ? 36.738 21.616 -19.259 1.00 52.84 256 THR A C 1
ATOM 1983 O O . THR A 1 256 ? 37.063 22.055 -20.358 1.00 52.84 256 THR A O 1
ATOM 1986 N N . CYS A 1 257 ? 36.235 22.423 -18.316 1.00 42.72 257 CYS A N 1
ATOM 1987 C CA . CYS A 1 257 ? 35.900 23.825 -18.602 1.00 42.72 257 CYS A CA 1
ATOM 1988 C C . CYS A 1 257 ? 37.124 24.764 -18.704 1.00 42.72 257 CYS A C 1
ATOM 1990 O O . CYS A 1 257 ? 37.030 25.813 -19.337 1.00 42.72 257 CYS A O 1
ATOM 1992 N N . ARG A 1 258 ? 38.295 24.398 -18.153 1.00 46.22 258 ARG A N 1
ATOM 1993 C CA . ARG A 1 258 ? 39.535 25.189 -18.336 1.00 46.22 258 ARG A CA 1
ATOM 1994 C C . ARG A 1 258 ? 40.276 24.891 -19.641 1.00 46.22 258 ARG A C 1
ATOM 1996 O O . ARG A 1 258 ? 41.067 25.718 -20.080 1.00 46.22 258 ARG A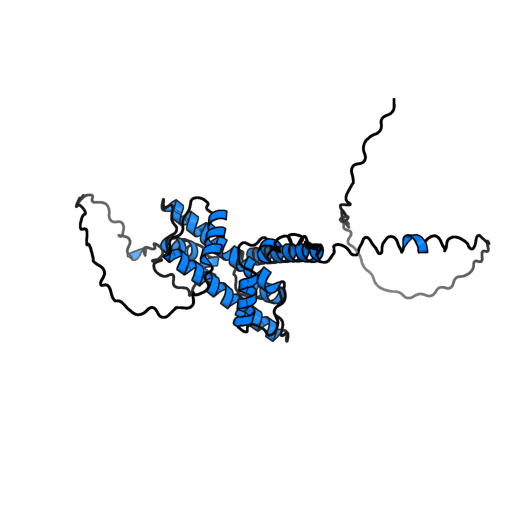 O 1
ATOM 2003 N N . ARG A 1 259 ? 40.017 23.749 -20.287 1.00 47.12 259 ARG A N 1
ATOM 2004 C CA . ARG A 1 259 ? 40.678 23.385 -21.553 1.00 47.12 259 ARG A CA 1
ATOM 2005 C C . ARG A 1 259 ? 39.985 23.988 -22.780 1.00 47.12 259 ARG A C 1
ATOM 2007 O O . ARG A 1 259 ? 40.658 24.297 -23.756 1.00 47.12 259 ARG A O 1
ATOM 2014 N N . SER A 1 260 ? 38.679 24.242 -22.701 1.00 47.41 260 SER A N 1
ATOM 2015 C CA . SER A 1 260 ? 37.911 24.879 -23.783 1.00 47.41 260 SER A CA 1
ATOM 2016 C C . SER A 1 260 ? 38.137 26.393 -23.883 1.00 47.41 260 SER A C 1
ATOM 2018 O O . SER A 1 260 ? 38.026 26.955 -24.968 1.00 47.41 260 SER A O 1
ATOM 2020 N N . ALA A 1 261 ? 38.508 27.059 -22.784 1.00 46.03 261 ALA A N 1
ATOM 2021 C CA . ALA A 1 261 ? 38.785 28.499 -22.783 1.00 46.03 261 ALA A CA 1
ATOM 2022 C C . ALA A 1 261 ? 40.108 28.868 -23.487 1.00 46.03 261 ALA A C 1
ATOM 2024 O O . ALA A 1 261 ? 40.238 29.976 -23.992 1.00 46.03 261 ALA A O 1
ATOM 2025 N N . LEU A 1 262 ? 41.068 27.939 -23.584 1.00 47.31 262 LEU A N 1
ATOM 2026 C CA . LEU A 1 262 ? 42.340 28.165 -24.289 1.00 47.31 262 LEU A CA 1
ATOM 2027 C C . LEU A 1 262 ? 42.256 27.918 -25.804 1.00 47.31 262 LEU A C 1
ATOM 2029 O O . LEU A 1 262 ? 43.095 28.415 -26.545 1.00 47.31 262 LEU A O 1
ATOM 2033 N N . LEU A 1 263 ? 41.236 27.196 -26.281 1.00 51.22 263 LEU A N 1
ATOM 2034 C CA . LEU A 1 263 ? 41.037 26.933 -27.713 1.00 51.22 263 LEU A CA 1
ATOM 2035 C C . LEU A 1 263 ? 40.141 27.976 -28.405 1.00 51.22 263 LEU A C 1
ATOM 2037 O O . LEU A 1 263 ? 40.174 28.077 -29.628 1.00 51.22 263 LEU A O 1
ATOM 2041 N N . CYS A 1 264 ? 39.394 28.791 -27.650 1.00 44.94 264 CYS A N 1
ATOM 2042 C CA . CYS A 1 264 ? 38.541 29.845 -28.216 1.00 44.94 264 CYS A CA 1
ATOM 2043 C C . CYS A 1 264 ? 39.257 31.192 -28.447 1.00 44.94 264 CYS A C 1
ATOM 2045 O O . CYS A 1 264 ? 38.751 32.006 -29.212 1.00 44.94 264 CYS A O 1
ATOM 2047 N N . SER A 1 265 ? 40.448 31.425 -27.877 1.00 46.47 265 SER A N 1
ATOM 2048 C CA . SER A 1 265 ? 41.231 32.653 -28.143 1.00 46.47 265 SER A CA 1
ATOM 2049 C C . SER A 1 265 ? 42.131 32.577 -29.384 1.00 46.47 265 SER A C 1
ATOM 2051 O O . SER A 1 265 ? 42.743 33.573 -29.750 1.00 46.47 265 SER A O 1
ATOM 2053 N N . ALA A 1 266 ? 42.207 31.431 -30.071 1.00 48.62 266 ALA A N 1
ATOM 2054 C CA . ALA A 1 266 ? 43.104 31.236 -31.218 1.00 48.62 266 ALA A CA 1
ATOM 2055 C C . ALA A 1 266 ? 42.417 31.339 -32.596 1.00 48.62 266 ALA A C 1
ATOM 2057 O O . ALA A 1 266 ? 42.993 30.927 -33.601 1.00 48.62 266 ALA A O 1
ATOM 2058 N N . ARG A 1 267 ? 41.186 31.870 -32.678 1.00 46.53 267 ARG A N 1
ATOM 2059 C CA . ARG A 1 267 ? 40.449 31.963 -33.956 1.00 46.53 267 ARG A CA 1
ATOM 2060 C C . ARG A 1 267 ? 39.850 33.333 -34.272 1.00 46.53 267 ARG A C 1
ATOM 2062 O O . ARG A 1 267 ? 38.982 33.424 -35.129 1.00 46.53 267 ARG A O 1
ATOM 2069 N N . SER A 1 268 ? 40.346 34.391 -33.630 1.00 41.16 268 SER A N 1
ATOM 2070 C CA . SER A 1 268 ? 39.901 35.771 -33.867 1.00 41.16 268 SER A CA 1
ATOM 2071 C C . SER A 1 268 ? 40.967 36.624 -34.560 1.00 41.16 268 SER A C 1
ATOM 2073 O O . SER A 1 268 ? 41.232 37.741 -34.143 1.00 41.16 268 SER A O 1
ATOM 2075 N N . LEU A 1 269 ? 41.595 36.090 -35.610 1.00 50.00 269 LEU A N 1
ATOM 2076 C CA . LEU A 1 269 ? 42.408 36.854 -36.560 1.00 50.00 269 LEU A CA 1
ATOM 2077 C C . LEU A 1 269 ? 42.307 36.179 -37.932 1.00 50.00 269 LEU A C 1
ATOM 2079 O O . LEU A 1 269 ? 43.123 35.317 -38.262 1.00 50.00 269 LEU A O 1
ATOM 2083 N N . ARG A 1 270 ? 41.275 36.537 -38.708 1.00 39.41 270 ARG A N 1
ATOM 2084 C CA . ARG A 1 270 ? 41.380 36.757 -40.160 1.00 39.41 270 ARG A CA 1
ATOM 2085 C C . ARG A 1 270 ? 40.050 37.213 -40.783 1.00 39.41 270 ARG A C 1
ATOM 2087 O O . ARG A 1 270 ? 39.030 36.557 -40.621 1.00 39.41 270 ARG A O 1
ATOM 2094 N N . HIS A 1 271 ? 40.181 38.290 -41.559 1.00 32.66 271 HIS A N 1
ATOM 2095 C CA . HIS A 1 271 ? 39.291 38.862 -42.578 1.00 32.66 271 HIS A CA 1
ATOM 2096 C C . HIS A 1 271 ? 38.235 39.900 -42.165 1.00 32.66 271 HIS A C 1
ATOM 2098 O O . HIS A 1 271 ? 37.080 39.604 -41.881 1.00 32.66 271 HIS A O 1
ATOM 2104 N N . HIS A 1 272 ? 38.687 41.155 -42.262 1.00 34.53 272 HIS A N 1
ATOM 2105 C CA . HIS A 1 272 ? 37.907 42.321 -42.664 1.00 34.53 272 HIS A CA 1
ATOM 2106 C C . HIS A 1 272 ? 37.715 42.339 -44.199 1.00 34.53 272 HIS A C 1
ATOM 2108 O O . HIS A 1 272 ? 38.661 42.074 -44.939 1.00 34.53 272 HIS A O 1
ATOM 2114 N N . THR A 1 273 ? 36.495 42.718 -44.600 1.00 34.84 273 THR A N 1
ATOM 2115 C CA . THR A 1 273 ? 36.082 43.563 -45.747 1.00 34.84 273 THR A CA 1
ATOM 2116 C C . THR A 1 273 ? 36.422 43.169 -47.187 1.00 34.84 273 THR A C 1
ATOM 2118 O O . THR A 1 273 ? 37.579 43.171 -47.592 1.00 34.84 273 THR A O 1
ATOM 2121 N N . THR A 1 274 ? 35.379 43.057 -48.016 1.00 34.91 274 THR A N 1
ATOM 2122 C CA . THR A 1 274 ? 35.168 43.947 -49.178 1.00 34.91 274 THR A CA 1
ATOM 2123 C C . THR A 1 274 ? 33.704 43.921 -49.634 1.00 34.91 274 THR A C 1
ATOM 2125 O O . THR A 1 274 ? 32.938 43.028 -49.284 1.00 34.91 274 THR A O 1
ATOM 2128 N N . ASP A 1 275 ? 33.351 45.001 -50.316 1.00 31.61 275 ASP A N 1
ATOM 2129 C CA . ASP A 1 275 ? 32.050 45.628 -50.538 1.00 31.61 275 ASP A CA 1
ATOM 2130 C C . ASP A 1 275 ? 31.349 45.182 -51.842 1.00 31.61 275 ASP A C 1
ATOM 2132 O O . ASP A 1 275 ? 32.010 44.690 -52.749 1.00 31.61 275 ASP A O 1
ATOM 2136 N N . ARG A 1 276 ? 30.051 45.529 -51.945 1.00 32.91 276 ARG A N 1
ATOM 2137 C CA . ARG A 1 276 ? 29.276 45.912 -53.159 1.00 32.91 276 ARG A CA 1
ATOM 2138 C C . ARG A 1 276 ? 29.184 44.977 -54.387 1.00 32.91 276 ARG A C 1
ATOM 2140 O O . ARG A 1 276 ? 30.164 44.788 -55.092 1.00 32.91 276 ARG A O 1
ATOM 2147 N N . GLN A 1 277 ? 27.950 44.646 -54.803 1.00 34.47 277 GLN A N 1
ATOM 2148 C CA . GLN A 1 277 ? 27.224 45.332 -55.903 1.00 34.47 277 GLN A CA 1
ATOM 2149 C C . GLN A 1 277 ? 25.829 44.730 -56.168 1.00 34.47 277 GLN A C 1
ATOM 2151 O O . GLN A 1 277 ? 25.617 43.525 -56.062 1.00 34.47 277 GLN A O 1
ATOM 2156 N N . ASP A 1 278 ? 24.901 45.621 -56.517 1.00 37.88 278 ASP A N 1
ATOM 2157 C CA . ASP A 1 278 ? 23.532 45.387 -56.976 1.00 37.88 278 ASP A CA 1
ATOM 2158 C C . ASP A 1 278 ? 23.452 44.600 -58.296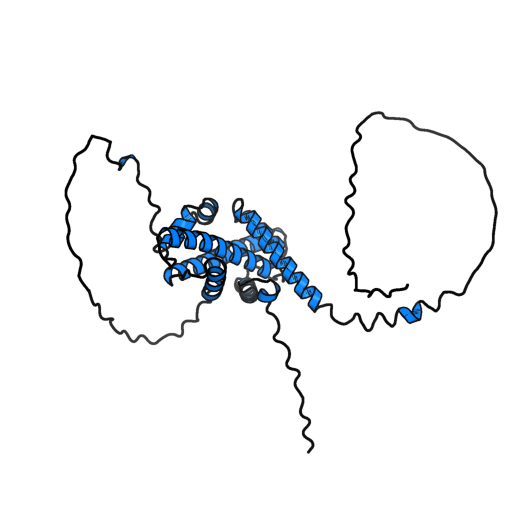 1.00 37.88 278 ASP A C 1
ATOM 2160 O O . ASP A 1 278 ? 24.248 44.847 -59.200 1.00 37.88 278 ASP A O 1
ATOM 2164 N N . ASN A 1 279 ? 22.402 43.782 -58.475 1.00 35.50 279 ASN A N 1
ATOM 2165 C CA . ASN A 1 279 ? 21.637 43.814 -59.727 1.00 35.50 279 ASN A CA 1
ATOM 2166 C C . ASN A 1 279 ? 20.201 43.270 -59.580 1.00 35.50 279 ASN A C 1
ATOM 2168 O O . ASN A 1 279 ? 19.951 42.283 -58.890 1.00 35.50 279 ASN A O 1
ATOM 2172 N N . LYS A 1 280 ? 19.270 43.961 -60.245 1.00 38.34 280 LYS A N 1
ATOM 2173 C CA . LYS A 1 280 ? 17.820 43.712 -60.354 1.00 38.34 280 LYS A CA 1
ATOM 2174 C C . LYS A 1 280 ? 17.484 42.901 -61.625 1.00 38.34 280 LYS A C 1
ATOM 2176 O O . LYS A 1 280 ? 18.311 42.820 -62.525 1.00 38.34 280 LYS A O 1
ATOM 2181 N N . VAL A 1 281 ? 16.193 42.525 -61.719 1.00 33.72 281 VAL A N 1
ATOM 2182 C CA . VAL A 1 281 ? 15.373 42.101 -62.895 1.00 33.72 281 VAL A CA 1
ATOM 2183 C C . VAL A 1 281 ? 15.310 40.572 -63.087 1.00 33.72 281 VAL A C 1
ATOM 2185 O O . VAL A 1 281 ? 16.345 39.929 -63.020 1.00 33.72 281 VAL A O 1
ATOM 2188 N N . GLY A 1 282 ? 14.175 39.885 -63.300 1.00 32.56 282 GLY A N 1
ATOM 2189 C CA . GLY A 1 282 ? 12.743 40.200 -63.507 1.00 32.56 282 GLY A CA 1
ATOM 2190 C C . GLY A 1 282 ? 11.901 38.940 -63.167 1.00 32.56 282 GLY A C 1
ATOM 2191 O O . GLY A 1 282 ? 12.473 37.867 -62.998 1.00 32.56 282 GLY A O 1
ATOM 2192 N N . ILE A 1 283 ? 10.658 39.074 -62.687 1.00 37.50 283 ILE A N 1
ATOM 2193 C CA . ILE A 1 283 ? 9.378 38.867 -63.415 1.00 37.50 283 ILE A CA 1
ATOM 2194 C C . ILE A 1 283 ? 9.387 37.629 -64.325 1.00 37.50 283 ILE A C 1
ATOM 2196 O O . ILE A 1 283 ? 10.100 37.639 -65.318 1.00 37.50 283 ILE A O 1
ATOM 2200 N N . ASP A 1 284 ? 8.590 36.616 -63.965 1.00 39.81 284 ASP A N 1
ATOM 2201 C CA . ASP A 1 284 ? 7.520 36.073 -64.817 1.00 39.81 284 ASP A CA 1
ATOM 2202 C C . ASP A 1 284 ? 6.515 35.263 -63.972 1.00 39.81 284 ASP A C 1
ATOM 2204 O O . ASP A 1 284 ? 6.878 34.443 -63.122 1.00 39.81 284 ASP A O 1
ATOM 2208 N N . ASP A 1 285 ? 5.244 35.596 -64.194 1.00 41.44 285 ASP A N 1
ATOM 2209 C CA . ASP A 1 285 ? 4.018 34.966 -63.717 1.00 41.44 285 ASP A CA 1
ATOM 2210 C C . ASP A 1 285 ? 3.821 33.566 -64.326 1.00 41.44 285 ASP A C 1
ATOM 2212 O O . ASP A 1 285 ? 4.161 33.341 -65.481 1.00 41.44 285 ASP A O 1
ATOM 2216 N N . ASP A 1 286 ? 3.200 32.645 -63.581 1.00 40.72 286 ASP A N 1
ATOM 2217 C CA . ASP A 1 286 ? 1.985 31.971 -64.063 1.00 40.72 286 ASP A CA 1
ATOM 2218 C C . ASP A 1 286 ? 1.336 31.100 -62.980 1.00 40.72 286 ASP A C 1
ATOM 2220 O O . ASP A 1 286 ? 1.982 30.448 -62.154 1.00 40.72 286 ASP A O 1
ATOM 2224 N N . GLY A 1 287 ? 0.007 31.160 -62.955 1.00 34.22 287 GLY A N 1
ATOM 2225 C CA . GLY A 1 287 ? -0.818 30.792 -61.817 1.00 34.22 287 GLY A CA 1
ATOM 2226 C C . GLY A 1 287 ? -1.294 29.343 -61.755 1.00 34.22 287 GLY A C 1
ATOM 2227 O O . GLY A 1 287 ? -1.225 28.572 -62.710 1.00 34.22 287 GLY A O 1
ATOM 2228 N N . ARG A 1 288 ? -1.914 29.009 -60.616 1.00 37.41 288 ARG A N 1
ATOM 2229 C CA . ARG A 1 288 ? -3.096 28.141 -60.598 1.00 37.41 288 ARG A CA 1
ATOM 2230 C C . ARG A 1 288 ? -3.941 28.341 -59.345 1.00 37.41 288 ARG A C 1
ATOM 2232 O O . ARG A 1 288 ? -3.441 28.403 -58.226 1.00 37.41 288 ARG A O 1
ATOM 2239 N N . THR A 1 289 ? -5.232 28.455 -59.607 1.00 41.56 289 THR A N 1
ATOM 2240 C CA . THR A 1 289 ? -6.370 28.672 -58.720 1.00 41.56 289 THR A CA 1
ATOM 2241 C C . THR A 1 289 ? -6.733 27.420 -57.914 1.00 41.56 289 THR A C 1
ATOM 2243 O O . THR A 1 289 ? -6.587 26.304 -58.405 1.00 41.56 289 THR A O 1
ATOM 2246 N N . ASP A 1 290 ? -7.195 27.595 -56.671 1.00 37.88 290 ASP A N 1
ATOM 2247 C CA . ASP A 1 290 ? -8.607 27.424 -56.265 1.00 37.88 290 ASP A CA 1
ATOM 2248 C C . ASP A 1 290 ? -8.770 27.098 -54.767 1.00 37.88 290 ASP A C 1
ATOM 2250 O O . ASP A 1 290 ? -8.072 26.250 -54.217 1.00 37.88 290 ASP A O 1
ATOM 2254 N N . GLY A 1 291 ? -9.775 27.727 -54.135 1.00 39.00 291 GLY A N 1
ATOM 2255 C CA . GLY A 1 291 ? -10.475 27.147 -52.977 1.00 39.00 291 GLY A CA 1
ATOM 2256 C C . GLY A 1 291 ? -10.563 27.968 -51.679 1.00 39.00 291 GLY A C 1
ATOM 2257 O O . GLY A 1 291 ? -9.799 27.743 -50.750 1.00 39.00 291 GLY A O 1
ATOM 2258 N N . ARG A 1 292 ? -11.569 28.858 -51.617 1.00 36.16 292 ARG A N 1
ATOM 2259 C CA . ARG A 1 292 ? -12.421 29.285 -50.463 1.00 36.16 292 ARG A CA 1
ATOM 2260 C C . ARG A 1 292 ? -12.419 28.334 -49.232 1.00 36.16 292 ARG A C 1
ATOM 2262 O O . ARG A 1 292 ? -12.334 27.132 -49.425 1.00 36.16 292 ARG A O 1
ATOM 2269 N N . MET A 1 293 ? -12.640 28.720 -47.964 1.00 35.56 293 MET A N 1
ATOM 2270 C CA . MET A 1 293 ? -13.424 29.815 -47.354 1.00 35.56 293 MET A CA 1
ATOM 2271 C C . MET A 1 293 ? -13.109 29.929 -45.834 1.00 35.56 293 MET A C 1
ATOM 2273 O O . MET A 1 293 ? -12.928 28.917 -45.166 1.00 35.56 293 MET A O 1
ATOM 2277 N N . ASP A 1 294 ? -13.085 31.171 -45.341 1.00 37.38 294 ASP A N 1
ATOM 2278 C CA . ASP A 1 294 ? -13.484 31.734 -44.032 1.00 37.38 294 ASP A CA 1
ATOM 2279 C C . ASP A 1 294 ? -13.226 31.056 -42.663 1.00 37.38 294 ASP A C 1
ATOM 2281 O O . ASP A 1 294 ? -13.827 30.055 -42.292 1.00 37.38 294 ASP A O 1
ATOM 2285 N N . GLY A 1 295 ? -12.518 31.818 -41.809 1.00 34.06 295 GLY A N 1
ATOM 2286 C CA . GLY A 1 295 ? -13.155 32.439 -40.634 1.00 34.06 295 GLY A CA 1
ATOM 2287 C C . GLY A 1 295 ? -12.921 31.803 -39.255 1.00 34.06 295 GLY A C 1
ATOM 2288 O O . GLY A 1 295 ? -13.560 30.823 -38.900 1.00 34.06 295 GLY A O 1
ATOM 2289 N N . GLY A 1 296 ? -12.108 32.453 -38.408 1.00 34.91 296 GLY A N 1
ATOM 2290 C CA . GLY A 1 296 ? -12.114 32.202 -36.957 1.00 34.91 296 GLY A CA 1
ATOM 2291 C C . GLY A 1 296 ? -10.844 32.627 -36.218 1.00 34.91 296 GLY A C 1
ATOM 2292 O O . GLY A 1 296 ? -9.940 31.825 -36.011 1.00 34.91 296 GLY A O 1
ATOM 2293 N N . ARG A 1 297 ? -10.776 33.898 -35.802 1.00 36.94 297 ARG A N 1
ATOM 2294 C CA . ARG A 1 297 ? -9.794 34.410 -34.829 1.00 36.94 297 ARG A CA 1
ATOM 2295 C C . ARG A 1 297 ? -10.039 33.772 -33.462 1.00 36.94 297 ARG A C 1
ATOM 2297 O O . ARG A 1 297 ? -11.174 33.820 -33.018 1.00 36.94 297 ARG A O 1
ATOM 2304 N N . GLU A 1 298 ? -8.977 33.362 -32.762 1.00 40.62 298 GLU A N 1
ATOM 2305 C CA . GLU A 1 298 ? -8.784 33.685 -31.336 1.00 40.62 298 GLU A CA 1
ATOM 2306 C C . GLU A 1 298 ? -7.377 33.314 -30.808 1.00 40.62 298 GLU A C 1
ATOM 2308 O O . GLU A 1 298 ? -6.970 32.159 -30.760 1.00 40.62 298 GLU A O 1
ATOM 2313 N N . GLY A 1 299 ? -6.629 34.344 -30.394 1.00 37.34 299 GLY A N 1
ATOM 2314 C CA . GLY A 1 299 ? -5.977 34.391 -29.078 1.00 37.34 299 GLY A CA 1
ATOM 2315 C C . GLY A 1 299 ? -4.854 33.407 -28.732 1.00 37.34 299 GLY A C 1
ATOM 2316 O O . GLY A 1 299 ? -4.968 32.661 -27.764 1.00 37.34 299 GLY A O 1
ATOM 2317 N N . GLY A 1 300 ? -3.702 33.496 -29.400 1.00 35.22 300 GLY A N 1
ATOM 2318 C CA . GLY A 1 300 ? -2.467 32.853 -28.941 1.00 35.22 300 GLY A CA 1
ATOM 2319 C C . GLY A 1 300 ? -1.891 33.495 -27.669 1.00 35.22 300 GLY A C 1
ATOM 2320 O O . GLY A 1 300 ? -1.130 34.458 -27.750 1.00 35.22 300 GLY A O 1
ATOM 2321 N N . ARG A 1 301 ? -2.181 32.930 -26.490 1.00 42.62 301 ARG A N 1
ATOM 2322 C CA . ARG A 1 301 ? -1.373 33.146 -25.276 1.00 42.62 301 ARG A CA 1
ATOM 2323 C C . ARG A 1 301 ? -0.207 32.159 -25.273 1.00 42.62 301 ARG A C 1
ATOM 2325 O O . ARG A 1 301 ? -0.341 31.009 -24.872 1.00 42.62 301 ARG A O 1
ATOM 2332 N N . ARG A 1 302 ? 0.951 32.630 -25.740 1.00 41.31 302 ARG A N 1
ATOM 2333 C CA . ARG A 1 302 ? 2.250 31.992 -25.498 1.00 41.31 302 ARG A CA 1
ATOM 2334 C C . ARG A 1 302 ? 2.586 32.165 -24.016 1.00 41.31 302 ARG A C 1
ATOM 2336 O O . ARG A 1 302 ? 2.985 33.250 -23.604 1.00 41.31 302 ARG A O 1
ATOM 2343 N N . GLU A 1 303 ? 2.411 31.117 -23.217 1.00 36.72 303 GLU A N 1
ATOM 2344 C CA . GLU A 1 303 ? 3.014 31.060 -21.886 1.00 36.72 303 GLU A CA 1
ATOM 2345 C C . GLU A 1 303 ? 4.535 30.974 -22.037 1.00 36.72 303 GLU A C 1
ATOM 2347 O O . GLU A 1 303 ? 5.097 30.025 -22.587 1.00 36.72 303 GLU A O 1
ATOM 2352 N N . ILE A 1 304 ? 5.187 32.039 -21.582 1.00 40.31 304 ILE A N 1
ATOM 2353 C CA . ILE A 1 304 ? 6.632 32.167 -21.493 1.00 40.31 304 ILE A CA 1
ATOM 2354 C C . ILE A 1 304 ? 7.119 31.239 -20.382 1.00 40.31 304 ILE A C 1
ATOM 2356 O O . ILE A 1 304 ? 6.727 31.339 -19.220 1.00 40.31 304 ILE A O 1
ATOM 2360 N N . ILE A 1 305 ? 8.012 30.339 -20.774 1.00 39.22 305 ILE A N 1
ATOM 2361 C CA . ILE A 1 305 ? 8.790 29.462 -19.910 1.00 39.22 305 ILE A CA 1
ATOM 2362 C C . ILE A 1 305 ? 9.686 30.350 -19.033 1.00 39.22 305 ILE A C 1
ATOM 2364 O O . ILE A 1 305 ? 10.721 30.838 -19.484 1.00 39.22 305 ILE A O 1
ATOM 2368 N N . ASN A 1 306 ? 9.297 30.563 -17.774 1.00 35.09 306 ASN A N 1
ATOM 2369 C CA . ASN A 1 306 ? 10.161 31.193 -16.777 1.00 35.09 306 ASN A CA 1
ATOM 2370 C C . ASN A 1 306 ? 11.236 30.197 -16.324 1.00 35.09 306 ASN A C 1
ATOM 2372 O O . ASN A 1 306 ? 11.045 29.385 -15.416 1.00 35.09 306 ASN A O 1
ATOM 2376 N N . LEU A 1 307 ? 12.388 30.278 -16.989 1.00 37.81 307 LEU A N 1
ATOM 2377 C CA . LEU A 1 307 ? 13.650 29.712 -16.538 1.00 37.81 307 LEU A CA 1
ATOM 2378 C C . LEU A 1 307 ? 14.136 30.533 -15.330 1.00 37.81 307 LEU A C 1
ATOM 2380 O O . LEU A 1 307 ? 14.632 31.648 -15.474 1.00 37.81 307 LEU A O 1
AT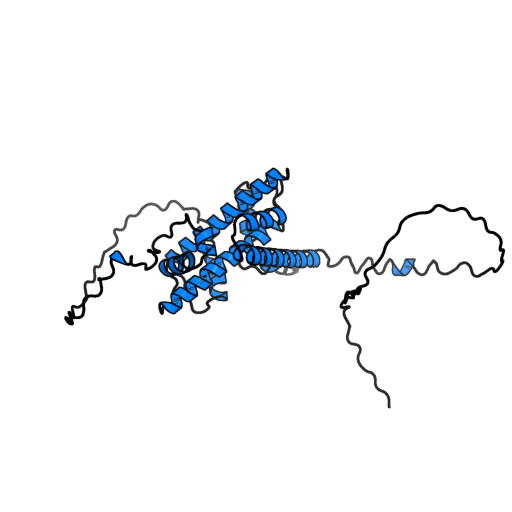OM 2384 N N . VAL A 1 308 ? 13.998 29.984 -14.124 1.00 39.56 308 VAL A N 1
ATOM 2385 C CA . VAL A 1 308 ? 14.625 30.542 -12.918 1.00 39.56 308 VAL A CA 1
ATOM 2386 C C . VAL A 1 308 ? 16.128 30.279 -13.007 1.00 39.56 308 VAL A C 1
ATOM 2388 O O . VAL A 1 308 ? 16.611 29.198 -12.669 1.00 39.56 308 VAL A O 1
ATOM 2391 N N . VAL A 1 309 ? 16.874 31.271 -13.495 1.00 42.88 309 VAL A N 1
ATOM 2392 C CA . VAL A 1 309 ? 18.334 31.302 -13.398 1.00 42.88 309 VAL A CA 1
ATOM 2393 C C . VAL A 1 309 ? 18.728 31.873 -12.038 1.00 42.88 309 VAL A C 1
ATOM 2395 O O . VAL A 1 309 ? 18.282 32.929 -11.602 1.00 42.88 309 VAL A O 1
ATOM 2398 N N . CYS A 1 310 ? 19.579 31.104 -11.372 1.00 35.34 310 CYS A N 1
ATOM 2399 C CA . CYS A 1 310 ? 20.194 31.323 -10.074 1.00 35.34 310 CYS A CA 1
ATOM 2400 C C . CYS A 1 310 ? 20.916 32.687 -9.982 1.00 35.34 310 CYS A C 1
ATOM 2402 O O . CYS A 1 310 ? 22.068 32.815 -10.394 1.00 35.34 310 CYS A O 1
ATOM 2404 N N . GLY A 1 311 ? 20.261 33.695 -9.399 1.00 34.16 311 GLY A N 1
ATOM 2405 C CA . GLY A 1 311 ? 20.860 34.989 -9.065 1.00 34.16 311 GLY A CA 1
ATOM 2406 C C . GLY A 1 311 ? 21.752 34.900 -7.824 1.00 34.16 311 GLY A C 1
ATOM 2407 O O . GLY A 1 311 ? 21.272 34.737 -6.702 1.00 34.16 311 GLY A O 1
ATOM 2408 N N . ARG A 1 312 ? 23.070 34.999 -8.029 1.00 39.50 312 ARG A N 1
ATOM 2409 C CA . ARG A 1 312 ? 24.053 35.263 -6.971 1.00 39.50 312 ARG A CA 1
ATOM 2410 C C . ARG A 1 312 ? 23.879 36.694 -6.458 1.00 39.50 312 ARG A C 1
ATOM 2412 O O . ARG A 1 312 ? 23.726 37.620 -7.246 1.00 39.50 312 ARG A O 1
ATOM 2419 N N . ARG A 1 313 ? 23.964 36.845 -5.133 1.00 36.00 313 ARG A N 1
ATOM 2420 C CA . ARG A 1 313 ? 24.100 38.125 -4.426 1.00 36.00 313 ARG A CA 1
ATOM 2421 C C . ARG A 1 313 ? 25.253 38.934 -5.021 1.00 36.00 313 ARG A C 1
ATOM 2423 O O . ARG A 1 313 ? 26.384 38.454 -5.019 1.00 36.00 313 ARG A O 1
ATOM 2430 N N . LEU A 1 314 ? 24.966 40.159 -5.438 1.00 39.53 314 LEU A N 1
ATOM 2431 C CA . LEU A 1 314 ? 25.956 41.220 -5.562 1.00 39.53 314 LEU A CA 1
ATOM 2432 C C . LEU A 1 314 ? 25.549 42.329 -4.588 1.00 39.53 314 LEU A C 1
ATOM 2434 O O . LEU A 1 314 ? 24.389 42.722 -4.512 1.00 39.53 314 LEU A O 1
ATOM 2438 N N . THR A 1 315 ? 26.511 42.716 -3.763 1.00 45.12 315 THR A N 1
ATOM 2439 C CA . THR A 1 315 ? 26.457 43.768 -2.745 1.00 45.12 315 THR A CA 1
ATOM 2440 C C . THR A 1 315 ? 26.258 45.148 -3.380 1.00 45.12 315 THR A C 1
ATOM 2442 O O . THR A 1 315 ? 26.860 45.389 -4.427 1.00 45.12 315 THR A O 1
ATOM 2445 N N . PRO A 1 316 ? 25.512 46.081 -2.762 1.00 52.62 316 PRO A N 1
ATOM 2446 C CA . PRO A 1 316 ? 25.477 47.457 -3.237 1.00 52.62 316 PRO A CA 1
ATOM 2447 C C . PRO A 1 316 ? 26.692 48.246 -2.721 1.00 52.62 316 PRO A C 1
ATOM 2449 O O . PRO A 1 316 ? 26.964 48.274 -1.522 1.00 52.62 316 PRO A O 1
ATOM 2452 N N . TYR A 1 317 ? 27.409 48.874 -3.652 1.00 37.06 317 TYR A N 1
ATOM 2453 C CA . TYR A 1 317 ? 28.346 49.973 -3.417 1.00 37.06 317 TYR A CA 1
ATOM 2454 C C . TYR A 1 317 ? 27.562 51.285 -3.588 1.00 37.06 317 TYR A C 1
ATOM 2456 O O . TYR A 1 317 ? 26.908 51.470 -4.614 1.00 37.06 317 TYR A O 1
ATOM 2464 N N . SER A 1 318 ? 27.608 52.162 -2.585 1.00 40.12 318 SER A N 1
ATOM 2465 C CA . SER A 1 318 ? 27.062 53.528 -2.629 1.00 40.12 318 SER A CA 1
ATOM 2466 C C . SER A 1 318 ? 27.889 54.431 -3.552 1.00 40.12 318 SER A C 1
ATOM 2468 O O . SER A 1 318 ? 29.093 54.203 -3.705 1.00 40.12 318 SER A O 1
ATOM 2470 N N . PRO A 1 319 ? 27.285 55.504 -4.087 1.00 59.50 319 PRO A N 1
ATOM 2471 C CA . PRO A 1 319 ? 27.882 56.813 -3.822 1.00 59.50 319 PRO A CA 1
ATOM 2472 C C . PRO A 1 319 ? 26.869 57.942 -3.558 1.00 59.50 319 PRO A C 1
ATOM 2474 O O . PRO A 1 319 ? 25.670 57.800 -3.794 1.00 59.50 319 PRO A O 1
ATOM 2477 N N . LEU A 1 320 ? 27.450 59.007 -2.998 1.00 44.53 320 LEU A N 1
ATOM 2478 C CA . LEU A 1 320 ? 26.927 60.329 -2.636 1.00 44.53 320 LEU A CA 1
ATOM 2479 C C . LEU A 1 320 ? 26.218 61.058 -3.783 1.00 44.53 320 LEU A C 1
ATOM 2481 O O . LEU A 1 320 ? 26.656 60.880 -4.942 1.00 44.53 320 LEU A O 1
#

Sequence (320 aa):
MSGRGKGGKVKGKAKSRSNRAGLQFPVGRIHRLLRKGNYAERVGAGAPVYLAAVMEYLAAEVLELAGNAARDNKKTRIIPRHLQLAIRNDEELNKLLSGVTIAQGGVLPNIQAVLLPKKTEKKALVERRRRSPVRLRRTSPNLTRKKKKHKRKESYAIYIYKVLKQVHPDTGISSKAMSIMNSFVNDIFERIAAEASRLAHYNKRSTITSREVQTSVRLLLPGELAKHAVSEGTKAVTKYTSSVSVSACAPLAEVTCRRSALLCSARSLRHHTTDRQDNKVGIDDDGRTDGRMDGGREGGRREIINLVVCGRRLTPYSPL

Radius of gyration: 34.05 Å; chains: 1; bounding box: 107×89×104 Å

Secondary structure (DSSP, 8-state):
-----------PPPPPHHHHHT-SS-HHHHHHHHHHTTS-SEE-SSHHHHHHHHHHHHHHHHHHHHHHHHHHTT-SEE-HHHHHHHHHHSHHHHHHTTT---TT--------GGGSPP--------------------PPP---------------HHHHHHHHHHH-TT-EE-HHHHHHHHHHHHHHHHHHHHHHHHHHHHTT-SEE-HHHHHHHHHHHS-HHHHHHHHHHHHHHHHHHHHHHHHHHSSSSTTTSHHHHHHHSTTS-----------------------------------------------PPPP--

InterPro domains:
  IPR000558 Histone H2B [SM00427] (146-242)
  IPR002119 Histone H2A [PR00620] (13-35)
  IPR002119 Histone H2A [PR00620] (42-57)
  IPR002119 Histone H2A [PR00620] (57-70)
  IPR002119 Histone H2A [PR00620] (71-85)
  IPR002119 Histone H2A [PR00620] (99-117)
  IPR002119 Histone H2A [PTHR23430] (9-120)
  IPR002119 Histone H2A [SM00414] (3-122)
  IPR007125 Core Histone H2A/H2B/H3 domain [PF00125] (12-88)
  IPR007125 Core Histone H2A/H2B/H3 domain [PF00125] (145-219)
  IPR009072 Histone-fold [G3DSA:1.10.20.10] (2-119)
  IPR009072 Histone-fold [G3DSA:1.10.20.10] (120-243)
  IPR009072 Histone-fold [SSF47113] (15-119)
  IPR009072 Histone-fold [SSF47113] (142-243)
  IPR032454 Histone H2A, C-terminal domain [PF16211] (91-124)
  IPR032458 Histone H2A conserved site [PS00046] (21-27)
  IPR055333 Histone H2B, conserved site [PS00357] (211-233)
  IPR061508 Histone H2A, histone fold [cd00074] (16-103)

Foldseek 3Di:
DDDPDDPPDPPPPDQALCVLLVHLFHLVVLVVVLVVVCLFPAEDSLASLLLRLLLLLVLLQLLLQLCVLCVVVVHQERDLLSSLCSQCVDPQSCVLCVVPDRPPNDDPDDDDPVNPPDDDDDDDDDDDDDDDDDDDDDDDPDDPDDDPPPDPDDFCLVSSVVSSCVNPVRHHYDPSRRVRSRVVSVVSSCQLSNQLSVVCVVVVHRYRYLVSSLVSLCVSGDDPSNVVSSVSSVSSSVSSVVSVVVVVPPDPPPPVVVVVVVVVVPPPDDDDDDDDDDDDDDDDDDDDDDDDDDDDDDDDDDDDDPDPDDDDDDDDDDDD

pLDDT: mean 74.57, std 25.0, range [31.61, 97.94]

Organism: Eumeta variegata (NCBI:txid151549)